Protein AF-A0A966Q7T6-F1 (afdb_monomer)

Radius of gyration: 20.46 Å; Cα contacts (8 Å, |Δi|>4): 646; chains: 1; bounding box: 49×31×76 Å

Mean predicted aligned error: 10.38 Å

Foldseek 3Di:
DDKDDDWDFDDDPWTETEFADDPPVPDDDDPDAIEAEAQDDEDETLEEYHQHDEQGGGEYEYQADEYYYNYEDEFQHYPHAAYEYEYEACVSHHDAAEHQEYHFELRGEYEYEPVLPAGHHAREHNEEYEAYNNGEYEYYNYHQDFDKHWRHQYQAYDDDGNYYYYDNYPPQKDWDWDADRPRRIIIIGIGGNDDDDPPPPDDDDDDPDDCCVVDPD

Solvent-accessible surface area (backbone atoms only — not comparable to full-atom values): 11048 Å² total; per-residue (Å²): 111,51,71,49,74,40,74,48,73,48,87,63,99,48,30,30,40,29,30,10,48,81,60,57,92,89,51,84,74,69,93,62,62,14,35,37,39,34,71,57,57,75,46,76,34,59,17,36,35,32,25,11,28,60,71,30,23,5,32,36,39,43,34,22,25,37,40,38,28,52,23,39,38,32,29,8,70,26,83,36,77,61,8,38,42,36,39,44,9,38,85,58,47,36,75,46,38,39,24,38,21,37,36,32,25,46,29,8,31,43,32,47,32,20,78,62,30,92,41,57,74,32,42,37,21,69,41,41,34,38,31,31,76,56,7,32,38,38,36,34,37,39,45,94,61,69,47,78,45,57,51,29,44,27,47,25,45,42,76,52,67,65,39,77,47,80,42,63,66,54,92,61,47,46,74,49,80,47,75,40,60,87,53,13,28,35,30,40,38,31,44,72,64,76,72,84,81,84,79,82,77,81,74,100,67,76,92,82,84,63,65,74,78,75,57,73,129

Nearest PDB structures (foldseek):
  2wmf-assembly1_A  TM=4.310E-01  e=5.739E+00  Streptococcus pneumoniae TIGR4

pLDDT: mean 78.36, std 18.53, range [32.94, 98.06]

Secondary structure (DSSP, 8-state):
-EEES-EEEE-SSS-EEEES----TTS---SSPEEEEE-SS-EEESS-EEESBTTB-EEEEE-SEEEEEEEEEEE--SSSS-EEEEEE-GGG-EEEEEEEEEEE-TTEEEEEE-TT-S----EEEEEEEEE-TT-EEEEES--S--EEEEEEEES-EE---SEEEE-S--TTEEEEEEEETTTTEEEEEEEE--------SS--------GGGTS--

Sequence (217 aa):
MRANGILTVSNGANVCVAVGGPGVAGTQVSPYPSYYSHEDGDFSTTGDMLIGTGVLSGQAFFNQGNLSVGGCLRVGVQTAGVSEFKINGAGSGVSSLGANQLEVGSRGKVTFDFLSGAAILPISVANQVTLSSGSTLSITNLPPQPGTYTLIDGGSLSGTFTTTSISGLPVHMTAEIQYDTANGDVNLVIGDSITEFDNNQGNGDGFWSTQSNWYPF

Structure (mmCIF, N/CA/C/O backbone):
data_AF-A0A966Q7T6-F1
#
_entry.id   AF-A0A966Q7T6-F1
#
loop_
_atom_site.group_PDB
_atom_site.id
_atom_site.type_symbol
_atom_site.label_atom_id
_atom_site.label_alt_id
_atom_site.label_comp_id
_atom_site.label_asym_id
_atom_site.label_entity_id
_atom_site.label_seq_id
_atom_site.pdbx_PDB_ins_code
_atom_site.Cartn_x
_atom_site.Cartn_y
_atom_site.Cartn_z
_atom_site.occupancy
_atom_site.B_iso_or_equiv
_atom_site.auth_seq_id
_atom_site.auth_comp_id
_atom_site.auth_asym_id
_atom_site.auth_atom_id
_atom_site.pdbx_PDB_model_num
ATOM 1 N N . MET A 1 1 ? 5.569 -11.143 16.200 1.00 57.88 1 MET A N 1
ATOM 2 C CA . MET A 1 1 ? 4.933 -9.807 16.288 1.00 57.88 1 MET A CA 1
ATOM 3 C C . MET A 1 1 ? 5.632 -8.969 17.351 1.00 57.88 1 MET A C 1
ATOM 5 O O . MET A 1 1 ? 5.831 -9.462 18.458 1.00 57.88 1 MET A O 1
ATOM 9 N N . ARG A 1 2 ? 6.032 -7.734 17.026 1.00 57.34 2 ARG A N 1
ATOM 10 C CA . ARG A 1 2 ? 6.543 -6.748 17.998 1.00 57.34 2 ARG A CA 1
ATOM 11 C C . ARG A 1 2 ? 5.725 -5.466 17.867 1.00 57.34 2 ARG A C 1
ATOM 13 O O . ARG A 1 2 ? 5.492 -5.012 16.751 1.00 57.34 2 ARG A O 1
ATOM 20 N N . ALA A 1 3 ? 5.306 -4.889 18.986 1.00 53.91 3 ALA A N 1
ATOM 21 C CA . ALA A 1 3 ? 4.619 -3.604 19.014 1.00 53.91 3 ALA A CA 1
ATOM 22 C C . ALA A 1 3 ? 5.185 -2.741 20.145 1.00 53.91 3 ALA A C 1
ATOM 24 O O . ALA A 1 3 ? 5.478 -3.253 21.227 1.00 53.91 3 ALA A O 1
ATOM 25 N N . ASN A 1 4 ? 5.327 -1.440 19.900 1.00 43.47 4 ASN A N 1
ATOM 26 C CA . ASN A 1 4 ? 5.528 -0.441 20.948 1.00 43.47 4 ASN A CA 1
ATOM 27 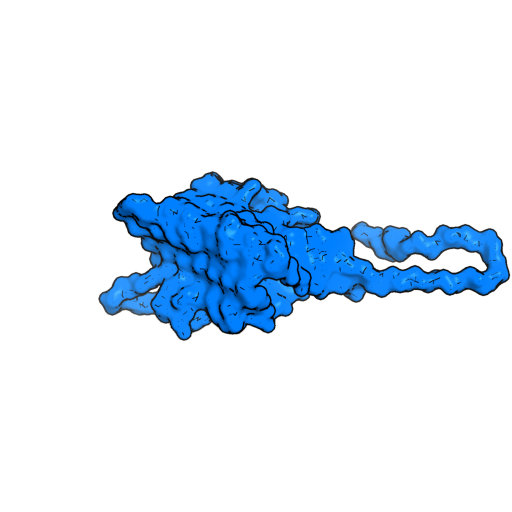C C . ASN A 1 4 ? 4.433 0.611 20.804 1.00 43.47 4 ASN A C 1
ATOM 29 O O . ASN A 1 4 ? 4.186 1.110 19.704 1.00 43.47 4 ASN A O 1
ATOM 33 N N . GLY A 1 5 ? 3.775 0.934 21.910 1.00 52.25 5 GLY A N 1
ATOM 34 C CA . GLY A 1 5 ? 2.556 1.733 21.910 1.00 52.25 5 GLY A CA 1
ATOM 35 C C . GLY A 1 5 ? 1.299 0.867 21.881 1.00 52.25 5 GLY A C 1
ATOM 36 O O . GLY A 1 5 ? 1.291 -0.267 22.358 1.00 52.25 5 GLY A O 1
ATOM 37 N N . ILE A 1 6 ? 0.207 1.437 21.382 1.00 52.94 6 ILE A N 1
ATOM 38 C CA . ILE A 1 6 ? -1.127 0.856 21.540 1.00 52.94 6 ILE A CA 1
ATOM 39 C C . ILE A 1 6 ? -1.479 0.046 20.298 1.00 52.94 6 ILE A C 1
ATOM 41 O O . ILE A 1 6 ? -1.755 0.605 19.236 1.00 52.94 6 ILE A O 1
ATOM 45 N N . LEU A 1 7 ? -1.463 -1.276 20.467 1.00 60.44 7 LEU A N 1
ATOM 46 C CA . LEU A 1 7 ? -2.130 -2.230 19.593 1.00 60.44 7 LEU A CA 1
ATOM 47 C C . LEU A 1 7 ? -3.453 -2.603 20.260 1.00 60.44 7 LEU A C 1
ATOM 49 O O . LEU A 1 7 ? -3.470 -3.356 21.234 1.00 60.44 7 LEU A O 1
ATOM 53 N N . THR A 1 8 ? -4.557 -2.063 19.753 1.00 59.94 8 THR A N 1
ATOM 54 C CA . THR A 1 8 ? -5.886 -2.429 20.253 1.00 59.94 8 THR A CA 1
ATOM 55 C C . THR A 1 8 ? -6.476 -3.491 19.345 1.00 59.94 8 THR A C 1
ATOM 57 O O . THR A 1 8 ? -6.651 -3.2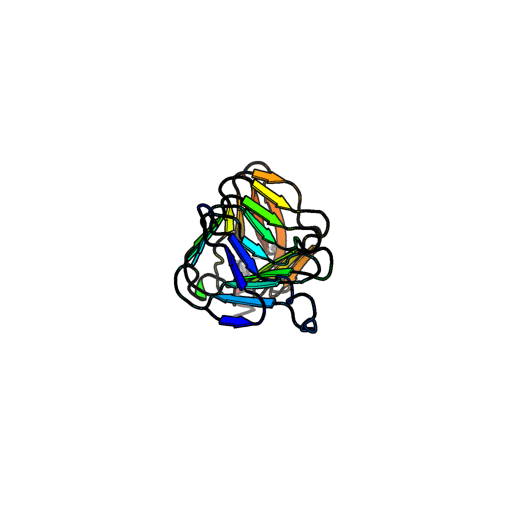50 18.152 1.00 59.94 8 THR A O 1
ATOM 60 N N . VAL A 1 9 ? -6.811 -4.642 19.925 1.00 66.31 9 VAL A N 1
ATOM 61 C CA . VAL A 1 9 ? -7.591 -5.698 19.274 1.00 66.31 9 VAL A CA 1
ATOM 62 C C . VAL A 1 9 ? -8.949 -5.740 19.961 1.00 66.31 9 VAL A C 1
ATOM 64 O O . VAL A 1 9 ? -9.046 -6.127 21.126 1.00 66.31 9 VAL A O 1
ATOM 67 N N . SER A 1 10 ? -10.004 -5.303 19.276 1.00 64.31 10 SER A N 1
ATOM 68 C CA . SER A 1 10 ? -11.364 -5.425 19.806 1.00 64.31 10 SER A CA 1
ATOM 69 C C . SER A 1 10 ? -11.913 -6.804 19.453 1.00 64.31 10 SER A C 1
ATOM 71 O O . SER A 1 10 ? -12.086 -7.107 18.274 1.00 64.31 10 SER A O 1
ATOM 73 N N . ASN A 1 11 ? -12.183 -7.642 20.453 1.00 47.44 11 ASN A N 1
ATOM 74 C CA . ASN A 1 11 ? -12.720 -8.983 20.226 1.00 47.44 11 ASN A CA 1
ATOM 75 C C . ASN A 1 11 ? -14.261 -8.942 20.187 1.00 47.44 11 ASN A C 1
ATOM 77 O O . ASN A 1 11 ? -14.893 -8.461 21.128 1.00 47.44 11 ASN A O 1
ATOM 81 N N . GLY A 1 12 ? -14.857 -9.417 19.091 1.00 54.59 12 GLY A N 1
ATOM 82 C CA . GLY A 1 12 ? -16.297 -9.405 18.795 1.00 54.59 12 GLY A CA 1
ATOM 83 C C . GLY A 1 12 ? -16.574 -10.089 17.448 1.00 54.59 12 GLY A C 1
ATOM 84 O O . GLY A 1 12 ? -15.670 -10.699 16.887 1.00 54.59 12 GLY A O 1
ATOM 85 N N . ALA A 1 13 ? -17.789 -9.981 16.890 1.00 51.84 13 ALA A N 1
ATOM 86 C CA . ALA A 1 13 ? -18.089 -10.544 15.558 1.00 51.84 13 ALA A CA 1
ATOM 87 C C . ALA A 1 13 ? -17.170 -9.979 14.446 1.00 51.84 13 ALA A C 1
ATOM 89 O O . ALA A 1 13 ? -16.887 -10.669 13.471 1.00 51.84 13 ALA A O 1
ATOM 90 N N . ASN A 1 14 ? -16.641 -8.765 14.652 1.00 59.56 14 ASN A N 1
ATOM 91 C CA . ASN A 1 14 ? -15.647 -8.111 13.806 1.00 59.56 14 ASN A CA 1
ATOM 92 C C . ASN A 1 14 ? -14.398 -7.798 14.642 1.00 59.56 14 ASN A C 1
ATOM 94 O O . ASN A 1 14 ? -14.434 -6.926 15.514 1.00 59.56 14 ASN A O 1
ATOM 98 N N . VAL A 1 15 ? -13.302 -8.511 14.392 1.00 62.50 15 VAL A N 1
ATOM 99 C CA . VAL A 1 15 ? -11.993 -8.218 14.976 1.00 62.50 15 VAL A CA 1
ATOM 100 C C . VAL A 1 15 ? -11.413 -7.033 14.220 1.00 62.50 15 VAL A C 1
ATOM 102 O O . VAL A 1 15 ? -11.024 -7.185 13.065 1.00 62.50 15 VAL A O 1
ATOM 105 N N . CYS A 1 16 ? -11.371 -5.868 14.863 1.00 75.56 16 CYS A N 1
ATOM 106 C CA . CYS A 1 16 ? -10.718 -4.675 14.334 1.00 75.56 16 CYS A CA 1
ATOM 107 C C . CYS A 1 16 ? -9.376 -4.466 15.033 1.00 75.56 16 CYS A C 1
ATOM 109 O O . CYS A 1 16 ? -9.256 -4.680 16.246 1.00 75.56 16 CYS A O 1
ATOM 111 N N . VAL A 1 17 ? -8.381 -4.019 14.271 1.00 76.88 17 VAL A N 1
ATOM 112 C CA . VAL A 1 17 ? -7.036 -3.756 14.786 1.00 76.88 17 VAL A CA 1
ATOM 113 C C . VAL A 1 17 ? -6.664 -2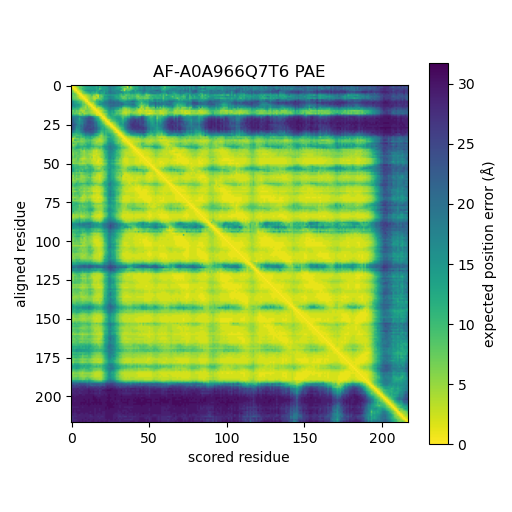.309 14.533 1.00 76.88 17 VAL A C 1
ATOM 115 O O . VAL A 1 17 ? -6.705 -1.847 13.401 1.00 76.88 17 VAL A O 1
ATOM 118 N N . ALA A 1 18 ? -6.285 -1.593 15.588 1.00 77.12 18 ALA A N 1
ATOM 119 C CA . ALA A 1 18 ? -5.776 -0.231 15.484 1.00 77.12 18 ALA A CA 1
ATOM 120 C C . ALA A 1 18 ? -4.298 -0.189 15.881 1.00 77.12 18 ALA A C 1
ATOM 122 O O . ALA A 1 18 ? -3.939 -0.558 17.003 1.00 77.12 18 ALA A O 1
ATOM 123 N N . VAL A 1 19 ? -3.459 0.270 14.954 1.00 74.81 19 VAL A N 1
ATOM 124 C CA . VAL A 1 19 ? -2.048 0.599 15.166 1.00 74.81 19 VAL A CA 1
ATOM 125 C C . VAL A 1 19 ? -1.961 2.108 15.325 1.00 74.81 19 VAL A C 1
ATOM 127 O O . VAL A 1 19 ? -2.122 2.854 14.364 1.00 74.81 19 VAL A O 1
ATOM 130 N N . GLY A 1 20 ? -1.736 2.563 16.552 1.00 62.75 20 GLY A N 1
ATOM 131 C CA . GLY A 1 20 ? -2.028 3.942 16.935 1.00 62.75 20 GLY A CA 1
ATOM 132 C C . GLY A 1 20 ? -3.402 3.987 17.588 1.00 62.75 20 GLY A C 1
ATOM 133 O O . GLY A 1 20 ? -4.415 3.634 16.991 1.00 62.75 20 GLY A O 1
ATOM 134 N N . GLY A 1 21 ? -3.432 4.379 18.853 1.00 51.19 21 GLY A N 1
ATOM 135 C CA . GLY A 1 21 ? -4.611 4.310 19.708 1.00 51.19 21 GLY A CA 1
ATOM 136 C C . GLY A 1 21 ? -4.439 5.225 20.912 1.00 51.19 21 GLY A C 1
ATOM 137 O O . GLY A 1 21 ? -3.311 5.634 21.186 1.00 51.19 21 GLY A O 1
ATOM 138 N N . PRO A 1 22 ? -5.528 5.580 21.615 1.00 43.00 22 PRO A N 1
ATOM 139 C CA . PRO A 1 22 ? -5.520 6.622 22.629 1.00 43.00 22 PRO A CA 1
ATOM 140 C C . PRO A 1 22 ? -4.567 6.233 23.751 1.00 43.00 22 PRO A C 1
ATOM 142 O O . PRO A 1 22 ? -4.844 5.287 24.490 1.00 43.00 22 PRO A O 1
ATOM 145 N N . GLY A 1 23 ? -3.470 6.984 23.907 1.00 39.81 23 GLY A N 1
ATOM 146 C CA . GLY A 1 23 ? -2.801 7.057 25.203 1.00 39.81 23 GLY A CA 1
ATOM 147 C C . GLY A 1 23 ? -3.898 7.182 26.252 1.00 39.81 23 GLY A C 1
ATOM 148 O O . GLY A 1 23 ? -4.806 8.000 26.080 1.00 39.81 23 GLY A O 1
ATOM 149 N N . VAL A 1 24 ? -3.903 6.286 27.239 1.00 37.44 24 VAL A N 1
ATOM 150 C CA . VAL A 1 24 ? -4.902 6.291 28.313 1.00 37.44 24 VAL A CA 1
ATOM 151 C C . VAL A 1 24 ? -5.071 7.740 28.768 1.00 37.44 24 VAL A C 1
ATOM 153 O O . VAL A 1 24 ? -4.071 8.424 28.982 1.00 37.44 24 VAL A O 1
ATOM 156 N N . ALA A 1 25 ? -6.304 8.253 28.828 1.00 32.94 25 ALA A N 1
ATOM 157 C CA . ALA A 1 25 ? -6.530 9.649 29.190 1.00 32.94 25 ALA A CA 1
ATOM 158 C C . ALA A 1 25 ? -5.774 9.967 30.495 1.00 32.94 25 ALA A C 1
ATOM 160 O O . ALA A 1 25 ? -6.067 9.384 31.537 1.00 32.94 25 ALA A O 1
ATOM 161 N N . GLY A 1 26 ? -4.762 10.838 30.417 1.00 35.78 26 GLY A N 1
ATOM 162 C CA . GLY A 1 26 ? -3.909 11.203 31.552 1.00 35.78 26 GLY A CA 1
ATOM 163 C C . GLY A 1 26 ? -2.488 10.623 31.569 1.00 35.78 26 GLY A C 1
ATOM 164 O O . GLY A 1 26 ? -1.719 11.020 32.441 1.00 35.78 26 GLY A O 1
ATOM 165 N N . THR A 1 27 ? -2.082 9.760 30.630 1.00 41.84 27 THR A N 1
ATOM 166 C CA . THR A 1 27 ? -0.667 9.378 30.468 1.00 41.84 27 THR A CA 1
ATOM 167 C C . THR A 1 27 ? 0.013 10.160 29.351 1.00 41.84 27 THR A C 1
ATOM 169 O O . THR A 1 27 ? -0.551 10.421 28.290 1.00 41.84 27 THR A O 1
ATOM 172 N N . GLN A 1 28 ? 1.248 10.573 29.634 1.00 39.00 28 GLN A N 1
ATOM 173 C CA . GLN A 1 28 ? 2.104 11.346 28.747 1.00 39.00 28 GLN A CA 1
ATOM 174 C C . GLN A 1 28 ? 2.193 10.658 27.376 1.00 39.00 28 GLN A C 1
ATOM 176 O O . GLN A 1 28 ? 2.606 9.503 27.273 1.00 39.00 28 GLN A O 1
ATOM 181 N N . VAL A 1 29 ? 1.759 11.371 26.334 1.00 48.75 29 VAL A N 1
ATOM 182 C CA . VAL A 1 29 ? 1.815 10.924 24.940 1.00 48.75 29 VAL A CA 1
ATOM 183 C C . VAL A 1 29 ? 3.272 10.599 24.616 1.00 48.75 29 VAL A C 1
ATOM 185 O O . VAL A 1 29 ? 4.127 11.483 24.679 1.00 48.75 29 VAL A O 1
ATOM 188 N N . SER A 1 30 ? 3.571 9.333 24.318 1.00 48.81 30 SER A N 1
ATOM 189 C CA . SER A 1 30 ? 4.900 8.960 23.832 1.00 48.81 30 SER A CA 1
ATOM 190 C C . SER A 1 30 ? 5.172 9.750 22.543 1.00 48.81 30 SER A C 1
ATOM 192 O O . SER A 1 30 ? 4.322 9.735 21.653 1.00 48.81 30 SER A O 1
ATOM 194 N N . PRO A 1 31 ? 6.312 10.454 22.414 1.00 50.34 31 PRO A N 1
ATOM 195 C CA . PRO A 1 31 ? 6.616 11.275 21.237 1.00 50.34 31 PRO A CA 1
ATOM 196 C C . PRO A 1 31 ? 6.880 10.442 19.973 1.00 50.34 31 PRO A C 1
ATOM 198 O O . PRO A 1 31 ? 7.035 11.000 18.889 1.00 50.34 31 PRO A O 1
ATOM 201 N N . TYR A 1 32 ? 6.948 9.117 20.104 1.00 53.03 32 TYR A N 1
ATOM 202 C CA . TYR A 1 32 ? 7.191 8.189 19.009 1.00 53.03 32 TYR A CA 1
ATOM 203 C C . TYR A 1 32 ? 5.866 7.630 18.472 1.00 53.03 32 TYR A C 1
ATOM 205 O O . TYR A 1 32 ? 4.983 7.304 19.274 1.00 53.03 32 TYR A O 1
ATOM 213 N N . PRO A 1 33 ? 5.708 7.490 17.141 1.00 59.91 33 PRO A N 1
ATOM 214 C CA . PRO A 1 33 ? 4.533 6.842 16.568 1.00 59.91 33 PRO A CA 1
ATOM 215 C C . PRO A 1 33 ? 4.376 5.430 17.145 1.00 59.91 33 PRO A C 1
ATOM 217 O O . PRO A 1 33 ? 5.365 4.736 17.393 1.00 59.91 33 PRO A O 1
ATOM 220 N N . SER A 1 34 ? 3.131 5.000 17.370 1.00 71.19 34 SER A N 1
ATOM 221 C CA . SER A 1 34 ? 2.884 3.602 17.745 1.00 71.19 34 SER A CA 1
ATOM 222 C C . SER A 1 34 ? 3.268 2.723 16.566 1.00 71.19 34 SER A C 1
ATOM 224 O O . SER A 1 34 ? 2.834 3.012 15.452 1.00 71.19 34 SER A O 1
ATOM 226 N N . TYR A 1 35 ? 4.055 1.672 16.790 1.00 74.44 35 TYR A N 1
ATOM 227 C CA . TYR A 1 35 ? 4.463 0.785 15.708 1.00 74.44 35 TYR A CA 1
ATOM 228 C C . TYR A 1 35 ? 3.940 -0.638 15.880 1.00 74.44 35 TYR A C 1
ATOM 230 O O . TYR A 1 35 ? 3.832 -1.158 16.993 1.00 74.44 35 TYR A O 1
ATOM 238 N N . TYR A 1 36 ? 3.687 -1.275 14.746 1.00 80.25 36 TYR A N 1
ATOM 239 C CA . TYR A 1 36 ? 3.431 -2.694 14.575 1.00 80.25 36 TYR A CA 1
ATOM 240 C C . TYR A 1 36 ? 4.462 -3.237 13.584 1.00 80.25 36 TYR A C 1
ATOM 242 O O . TYR A 1 36 ? 4.545 -2.750 12.462 1.00 80.25 36 TYR A O 1
ATOM 250 N N . SER A 1 37 ? 5.272 -4.211 14.001 1.00 81.12 37 SER A N 1
ATOM 251 C CA . SER A 1 37 ? 6.183 -4.932 13.107 1.00 81.12 37 SER A CA 1
ATOM 252 C C . SER A 1 37 ? 5.787 -6.398 13.041 1.00 81.12 37 SER A C 1
ATOM 254 O O . SER A 1 37 ? 5.746 -7.109 14.063 1.00 81.12 37 SER A O 1
ATOM 256 N N . HIS A 1 38 ? 5.488 -6.842 11.827 1.00 79.75 38 HIS A N 1
ATOM 257 C CA . HIS A 1 38 ? 5.110 -8.206 11.523 1.00 79.75 38 HIS A CA 1
ATOM 258 C C . HIS A 1 38 ? 6.276 -8.929 10.859 1.00 79.75 38 HIS A C 1
ATOM 260 O O . HIS A 1 38 ? 6.571 -8.732 9.684 1.00 79.75 38 HIS A O 1
ATOM 266 N N . GLU A 1 39 ? 6.969 -9.722 11.670 1.00 76.56 39 GLU A N 1
ATOM 267 C CA . GLU A 1 39 ? 8.237 -10.365 11.312 1.00 76.56 39 GLU A CA 1
ATOM 268 C C 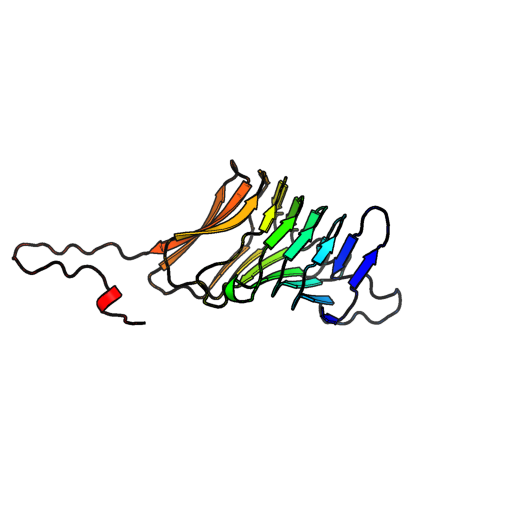. GLU A 1 39 ? 8.079 -11.816 10.847 1.00 76.56 39 GLU A C 1
ATOM 270 O O . GLU A 1 39 ? 9.032 -12.348 10.299 1.00 76.56 39 GLU A O 1
ATOM 275 N N . ASP A 1 40 ? 6.946 -12.471 11.133 1.00 70.19 40 ASP A N 1
ATOM 276 C CA . ASP A 1 40 ? 6.695 -13.880 10.792 1.00 70.19 40 ASP A CA 1
ATOM 277 C C . ASP A 1 40 ? 5.224 -14.267 11.049 1.00 70.19 40 ASP A C 1
ATOM 279 O O . ASP A 1 40 ? 4.545 -13.639 11.875 1.00 70.19 40 ASP A O 1
ATOM 283 N N . GLY A 1 41 ? 4.775 -15.348 10.406 1.00 74.62 41 GLY A N 1
ATOM 284 C CA . GLY A 1 41 ? 3.448 -15.951 10.533 1.00 74.62 41 GLY A CA 1
ATOM 285 C C . GLY A 1 41 ? 2.347 -15.222 9.762 1.00 74.62 41 GLY A C 1
ATOM 286 O O . GLY A 1 41 ? 2.576 -14.197 9.129 1.00 74.62 41 GLY A O 1
ATOM 287 N N . ASP A 1 42 ? 1.124 -15.739 9.846 1.00 82.62 42 ASP A N 1
ATOM 288 C CA . ASP A 1 42 ? -0.040 -15.131 9.199 1.00 82.62 42 ASP A CA 1
ATOM 289 C C . ASP A 1 42 ? -0.801 -14.224 10.169 1.00 82.62 42 ASP A C 1
ATOM 291 O O . ASP A 1 42 ? -0.960 -14.533 11.354 1.00 82.62 42 ASP A O 1
ATOM 295 N N . PHE A 1 43 ? -1.301 -13.102 9.660 1.00 83.44 43 PHE A N 1
ATOM 296 C CA . PHE A 1 43 ? -2.128 -12.160 10.396 1.00 83.44 43 PHE A CA 1
ATOM 297 C C . PHE A 1 43 ? -3.441 -11.920 9.654 1.00 83.44 43 PHE A C 1
ATOM 299 O O . PHE A 1 43 ? -3.463 -11.546 8.482 1.00 83.44 43 PHE A O 1
ATOM 306 N N . SER A 1 44 ? -4.558 -12.117 10.353 1.00 86.19 44 SER A N 1
ATOM 307 C CA . SER A 1 44 ? -5.884 -11.883 9.792 1.00 86.19 44 SER A CA 1
ATOM 308 C C . SER A 1 44 ? -6.797 -11.139 10.756 1.00 86.19 44 SER A C 1
ATOM 310 O O . SER A 1 44 ? -6.737 -11.321 11.974 1.00 86.19 44 SER A O 1
ATOM 312 N N . THR A 1 45 ? -7.656 -10.295 10.193 1.00 87.31 45 THR A N 1
ATOM 313 C CA . THR A 1 45 ? -8.741 -9.603 10.892 1.00 87.31 45 THR A CA 1
ATOM 314 C C . THR A 1 45 ? -10.059 -9.940 10.203 1.00 87.31 45 THR A C 1
ATOM 316 O O . THR A 1 45 ? -10.095 -10.134 8.990 1.00 87.31 45 THR A O 1
ATOM 319 N N . THR A 1 46 ? -11.165 -10.003 10.949 1.00 85.75 46 THR A N 1
ATOM 320 C CA . THR A 1 46 ? -12.503 -10.099 10.330 1.00 85.75 46 THR A CA 1
ATOM 321 C C . THR A 1 46 ? -13.118 -8.723 10.068 1.00 85.75 46 THR A C 1
ATOM 323 O O . THR A 1 46 ? -13.989 -8.602 9.216 1.00 85.75 46 THR A O 1
ATOM 326 N N . GLY A 1 47 ? -12.651 -7.683 10.768 1.00 87.50 47 GLY A N 1
ATOM 327 C CA . GLY A 1 47 ? -13.031 -6.284 10.573 1.00 87.50 47 GLY A CA 1
ATOM 328 C C . GLY A 1 47 ? -11.894 -5.427 10.010 1.00 87.50 47 GLY A C 1
ATOM 329 O O . GLY A 1 47 ? -10.974 -5.929 9.360 1.00 87.50 47 GLY A O 1
ATOM 330 N N . ASP A 1 48 ? -11.968 -4.123 10.268 1.00 89.81 48 ASP A N 1
ATOM 331 C CA . ASP A 1 48 ? -11.035 -3.120 9.747 1.00 89.81 48 ASP A CA 1
ATOM 332 C C . ASP A 1 48 ? -9.656 -3.186 10.424 1.00 89.81 48 ASP A C 1
ATOM 334 O O . ASP A 1 48 ? -9.527 -3.494 11.613 1.00 89.81 48 ASP A O 1
ATOM 338 N N . MET A 1 49 ? -8.622 -2.800 9.678 1.00 90.50 49 MET A N 1
ATOM 339 C CA . MET A 1 49 ? -7.295 -2.502 10.210 1.00 90.50 49 MET A CA 1
ATOM 340 C C . MET A 1 49 ? -7.002 -1.013 10.012 1.00 90.50 49 MET A C 1
ATOM 342 O O . MET A 1 49 ? -7.020 -0.518 8.892 1.00 90.50 49 MET A O 1
ATOM 346 N N . LEU A 1 50 ? -6.742 -0.290 11.098 1.00 90.00 50 LEU A N 1
ATOM 3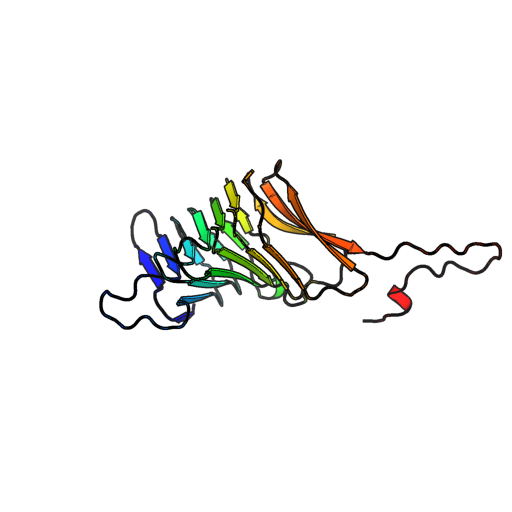47 C CA . LEU A 1 50 ? -6.548 1.160 11.123 1.00 90.00 50 LEU A CA 1
ATOM 348 C C . LEU A 1 50 ? -5.093 1.481 11.474 1.00 90.00 50 LEU A C 1
ATOM 350 O O . LEU A 1 50 ? -4.607 1.054 12.522 1.00 90.00 50 LEU A O 1
ATOM 354 N N . ILE A 1 51 ? -4.409 2.260 10.639 1.00 89.94 51 ILE A N 1
ATOM 355 C CA . ILE A 1 51 ? -3.053 2.758 10.888 1.00 89.94 51 ILE A CA 1
ATOM 356 C C . ILE A 1 51 ? -3.114 4.270 11.136 1.00 89.94 51 ILE A C 1
ATOM 358 O O . ILE A 1 51 ? -3.338 5.073 10.224 1.00 89.94 51 ILE A O 1
ATOM 362 N N . GLY A 1 52 ? -2.903 4.637 12.398 1.00 82.81 52 GLY A N 1
ATOM 363 C CA . GLY A 1 52 ? -3.226 5.931 12.992 1.00 82.81 52 GLY A CA 1
ATOM 364 C C . GLY A 1 52 ? -4.673 5.988 13.469 1.00 82.81 52 GLY A C 1
ATOM 365 O O . GLY A 1 52 ? -5.545 5.385 12.862 1.00 82.81 52 GLY A O 1
ATOM 366 N N . THR A 1 53 ? -4.944 6.706 14.560 1.00 76.75 53 THR A N 1
ATOM 367 C CA . THR A 1 53 ? -6.309 7.000 15.035 1.00 76.75 53 THR A CA 1
ATOM 368 C C . THR A 1 53 ? -6.326 8.294 15.851 1.00 76.75 53 THR A C 1
ATOM 370 O O . THR A 1 53 ? -5.356 8.629 16.536 1.00 76.75 53 THR A O 1
ATOM 373 N N . GLY A 1 54 ? -7.431 9.047 15.811 1.00 73.12 54 GLY A N 1
ATOM 374 C CA . GLY A 1 54 ? -7.570 10.269 16.611 1.00 73.12 54 GLY A CA 1
ATOM 375 C C . GLY A 1 54 ? -6.469 11.282 16.292 1.00 73.12 54 GLY A C 1
ATOM 376 O O . GLY A 1 54 ? -6.334 11.673 15.146 1.00 73.12 54 GLY A O 1
ATOM 377 N N . VAL A 1 55 ? -5.667 11.699 17.274 1.00 70.50 55 VAL A N 1
ATOM 378 C CA . VAL A 1 55 ? -4.524 12.621 17.075 1.00 70.50 55 VAL A CA 1
ATOM 379 C C . VAL A 1 55 ? -3.178 11.902 16.897 1.00 70.50 55 VAL A C 1
ATOM 381 O O . VAL A 1 55 ? -2.135 12.552 16.874 1.00 70.50 55 VAL A O 1
ATOM 384 N N . LEU A 1 56 ? -3.175 10.568 16.824 1.00 73.88 56 LEU A N 1
ATOM 385 C CA . LEU A 1 56 ? -1.970 9.752 16.949 1.00 73.88 56 LEU A CA 1
ATOM 386 C C . LEU A 1 56 ? -1.619 9.047 15.643 1.00 73.88 56 LEU A C 1
ATOM 388 O O . LEU A 1 56 ? -2.464 8.447 14.980 1.00 73.88 56 LEU A O 1
ATOM 392 N N . SER A 1 57 ? -0.334 9.105 15.309 1.00 81.94 57 SER A N 1
ATOM 393 C CA . SER A 1 57 ? 0.247 8.416 14.160 1.00 81.94 57 SER A CA 1
ATOM 394 C C . SER A 1 57 ? 0.542 6.949 14.477 1.00 81.94 57 SER A C 1
ATOM 396 O O . SER A 1 57 ? 0.935 6.610 15.599 1.00 81.94 57 SER A O 1
ATOM 398 N N . GLY A 1 58 ? 0.373 6.096 13.471 1.00 83.12 58 GLY A N 1
ATOM 399 C CA . GLY A 1 58 ? 0.716 4.680 13.508 1.00 83.12 58 GLY A CA 1
ATOM 400 C C . GLY A 1 58 ? 1.720 4.325 12.417 1.00 83.12 58 GLY A C 1
ATOM 401 O O . GLY A 1 58 ? 1.711 4.916 11.340 1.00 83.12 58 GLY A O 1
ATOM 402 N N . GLN A 1 59 ? 2.581 3.354 12.684 1.00 86.81 59 GLN A N 1
ATOM 403 C CA . GLN A 1 59 ? 3.470 2.763 11.693 1.00 86.81 59 GLN A CA 1
ATOM 404 C C . GLN A 1 59 ? 3.283 1.254 11.692 1.00 86.81 59 GLN A C 1
ATOM 406 O O . GLN A 1 59 ? 3.381 0.616 12.734 1.00 86.81 59 GLN A O 1
ATOM 411 N N . ALA A 1 60 ? 3.012 0.670 10.539 1.00 88.00 60 ALA A N 1
ATOM 412 C CA . ALA A 1 60 ? 2.919 -0.769 10.383 1.00 88.00 60 ALA A CA 1
ATOM 413 C C . ALA A 1 60 ? 3.931 -1.226 9.336 1.00 88.00 60 ALA A C 1
ATOM 415 O O . ALA A 1 60 ? 3.918 -0.741 8.209 1.00 88.00 60 ALA A O 1
ATOM 416 N N . PHE A 1 61 ? 4.810 -2.141 9.732 1.00 87.81 61 PHE A N 1
ATOM 417 C CA . PHE A 1 61 ? 5.859 -2.723 8.907 1.00 87.81 61 PHE A CA 1
ATOM 418 C C . PHE A 1 61 ? 5.537 -4.198 8.701 1.00 87.81 61 PHE A C 1
ATOM 420 O O . PHE A 1 61 ? 5.517 -4.973 9.661 1.00 87.81 61 PHE A O 1
ATOM 427 N N . PHE A 1 62 ? 5.241 -4.572 7.463 1.00 86.25 62 PHE A N 1
ATOM 428 C CA . PHE A 1 62 ? 4.928 -5.941 7.098 1.00 86.25 62 PHE A CA 1
ATOM 429 C C . PHE A 1 62 ? 6.120 -6.564 6.377 1.00 86.25 62 PHE A C 1
ATOM 431 O O . PHE A 1 62 ? 6.442 -6.185 5.248 1.00 86.25 62 PHE A O 1
ATOM 438 N N . ASN A 1 63 ? 6.794 -7.490 7.061 1.00 82.19 63 ASN A N 1
ATOM 439 C CA . ASN A 1 63 ? 8.049 -8.058 6.590 1.00 82.19 63 ASN A CA 1
ATOM 440 C C . ASN A 1 63 ? 7.874 -9.485 6.051 1.00 82.19 63 ASN A C 1
ATOM 442 O O . ASN A 1 63 ? 8.574 -9.815 5.102 1.00 82.19 63 ASN A O 1
ATOM 446 N N . GLN A 1 64 ? 6.979 -10.323 6.601 1.00 80.75 64 GLN A N 1
ATOM 447 C CA . GLN A 1 64 ? 6.807 -11.731 6.176 1.00 80.75 64 GLN A CA 1
ATOM 448 C C . GLN A 1 64 ? 5.366 -12.251 6.333 1.00 80.75 64 GLN A C 1
ATOM 450 O O . GLN A 1 64 ? 4.599 -11.690 7.105 1.00 80.75 64 GLN A O 1
ATOM 455 N N . GLY A 1 65 ? 5.019 -13.356 5.666 1.00 81.75 65 GLY A N 1
ATOM 456 C CA . GLY A 1 65 ? 3.756 -14.089 5.842 1.00 81.75 65 GLY A CA 1
ATOM 457 C C . GLY A 1 65 ? 2.555 -13.515 5.083 1.00 81.75 65 GLY A C 1
ATOM 458 O O . GLY A 1 65 ? 2.715 -12.741 4.133 1.00 81.75 65 GLY A O 1
ATOM 459 N N . ASN A 1 66 ? 1.344 -13.922 5.482 1.00 85.44 66 ASN A N 1
ATOM 460 C CA . ASN A 1 66 ? 0.085 -13.448 4.899 1.00 85.44 66 ASN A CA 1
ATOM 461 C C . ASN A 1 66 ? -0.582 -12.370 5.765 1.00 85.44 66 ASN A C 1
ATOM 463 O O . ASN A 1 66 ? -0.718 -12.538 6.976 1.00 85.44 66 ASN A O 1
ATOM 467 N N . LEU A 1 67 ? -1.070 -11.298 5.140 1.00 88.81 67 LEU A N 1
ATOM 468 C CA . LEU A 1 67 ? -1.984 -10.325 5.744 1.00 88.81 67 LEU A CA 1
ATOM 469 C C . LEU A 1 67 ? -3.357 -10.456 5.089 1.00 88.81 67 LEU A C 1
ATOM 471 O O . LEU A 1 67 ? -3.471 -10.294 3.879 1.00 88.81 67 LEU A O 1
ATOM 475 N N . SER A 1 68 ? -4.404 -10.678 5.881 1.00 91.38 68 SER A N 1
ATOM 476 C CA . SER A 1 68 ? -5.790 -10.699 5.401 1.00 91.38 68 SER A CA 1
ATOM 477 C C . SER A 1 68 ? -6.680 -9.795 6.249 1.00 91.38 68 SER A C 1
ATOM 479 O O . SER A 1 68 ? -7.045 -10.151 7.369 1.00 91.38 68 SER A O 1
ATOM 481 N N . VAL A 1 69 ? -7.082 -8.649 5.707 1.00 92.69 69 VAL A N 1
ATOM 482 C CA . VAL A 1 69 ? -8.004 -7.711 6.357 1.00 92.69 69 VAL A CA 1
ATOM 483 C C . VAL A 1 69 ? -9.423 -7.936 5.836 1.00 92.69 69 VAL A C 1
ATOM 485 O O . VAL A 1 69 ? -9.742 -7.586 4.703 1.00 92.69 69 VAL A O 1
ATOM 488 N N . GLY A 1 70 ? -10.297 -8.518 6.660 1.00 89.88 70 GLY A N 1
ATOM 489 C CA . GLY A 1 70 ? -11.684 -8.811 6.274 1.00 89.88 70 GLY A CA 1
ATOM 490 C C . GLY A 1 70 ? -12.533 -7.562 6.006 1.00 89.88 70 GLY A C 1
ATOM 491 O O . GLY A 1 70 ? -13.470 -7.610 5.213 1.00 89.88 70 GLY A O 1
ATOM 492 N N . GLY A 1 71 ? -12.189 -6.438 6.640 1.00 93.50 71 GLY A N 1
ATOM 493 C C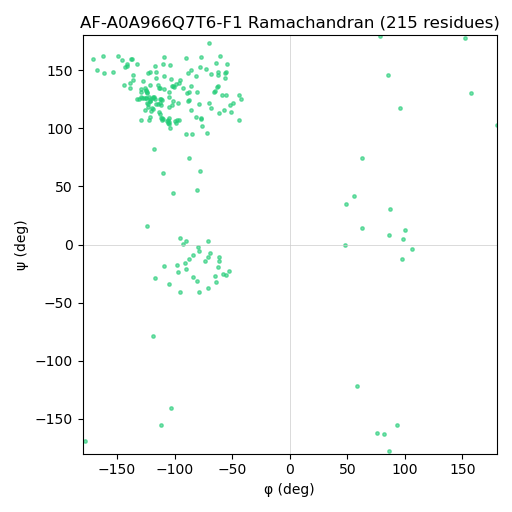A . GLY A 1 71 ? -12.783 -5.125 6.397 1.00 93.50 71 GLY A CA 1
ATOM 494 C C . GLY A 1 71 ? -11.886 -4.206 5.564 1.00 93.50 71 GLY A C 1
ATOM 495 O O . GLY A 1 71 ? -11.229 -4.614 4.606 1.00 93.50 71 GLY A O 1
ATOM 496 N N . CYS A 1 72 ? -11.864 -2.930 5.925 1.00 94.38 72 CYS A N 1
ATOM 497 C CA . CYS A 1 72 ? -11.028 -1.929 5.280 1.00 94.38 72 CYS A CA 1
ATOM 498 C C . CYS A 1 72 ? -9.651 -1.830 5.953 1.00 94.38 72 CYS A C 1
ATOM 500 O O . CYS A 1 72 ? -9.561 -1.663 7.172 1.00 94.38 72 CYS A O 1
ATOM 502 N N . LEU A 1 73 ? -8.581 -1.880 5.158 1.00 95.62 73 LEU A N 1
ATOM 503 C CA . LEU A 1 73 ? -7.264 -1.404 5.572 1.00 95.62 73 LEU A CA 1
ATOM 504 C C . LEU A 1 73 ? -7.234 0.116 5.384 1.00 95.62 73 LEU A C 1
ATOM 506 O O . LEU A 1 73 ? -7.225 0.602 4.255 1.00 95.62 73 LEU A O 1
ATOM 510 N N . ARG A 1 74 ? -7.221 0.872 6.483 1.00 95.12 74 ARG A N 1
ATOM 511 C CA . ARG A 1 74 ? -7.200 2.338 6.455 1.00 95.12 74 ARG A CA 1
ATOM 512 C C . ARG A 1 74 ? -5.885 2.871 6.975 1.00 95.12 74 ARG A C 1
ATOM 514 O O . ARG A 1 74 ? -5.503 2.599 8.110 1.00 95.12 74 ARG A O 1
ATOM 521 N N . VAL A 1 75 ? -5.220 3.692 6.177 1.00 95.19 75 VAL A N 1
ATOM 522 C CA . VAL A 1 75 ? -3.936 4.300 6.520 1.00 95.19 75 VAL A CA 1
ATOM 523 C C . VAL A 1 75 ? -4.110 5.806 6.579 1.00 95.19 75 VAL A C 1
ATOM 525 O O . VAL A 1 75 ? -4.543 6.418 5.609 1.00 95.19 75 VAL A O 1
ATOM 528 N N . GLY A 1 76 ? -3.743 6.432 7.696 1.00 90.31 76 GLY A N 1
ATOM 529 C CA . GLY A 1 76 ? -3.793 7.890 7.796 1.00 90.31 76 GLY A CA 1
ATOM 530 C C . GLY A 1 76 ? -5.135 8.468 8.242 1.00 90.31 76 GLY A C 1
ATOM 531 O O . GLY A 1 76 ? -5.462 9.576 7.821 1.00 90.31 76 GLY A O 1
ATOM 532 N N . VAL A 1 77 ? -5.912 7.750 9.062 1.00 84.56 77 VAL A N 1
ATOM 533 C CA . VAL A 1 77 ? -7.240 8.202 9.542 1.00 84.56 77 VAL A CA 1
ATOM 534 C C . VAL A 1 77 ? -7.178 9.208 10.704 1.00 84.56 77 VAL A C 1
ATOM 536 O O . VAL A 1 77 ? -8.204 9.671 11.199 1.00 84.56 77 VAL A O 1
ATOM 539 N N . GLN A 1 78 ? -5.979 9.538 11.181 1.00 80.50 78 GLN A N 1
ATOM 540 C CA . GLN A 1 78 ? -5.757 10.499 12.258 1.00 80.50 78 GLN A CA 1
ATOM 541 C C . GLN A 1 78 ? -5.900 11.963 11.795 1.00 80.50 78 GLN A C 1
ATOM 543 O O . GLN A 1 78 ? -5.784 12.284 10.618 1.00 80.50 78 GLN A O 1
ATOM 548 N N . THR A 1 79 ? -6.092 12.887 12.735 1.00 79.81 79 THR A N 1
ATOM 549 C CA . THR A 1 79 ? -6.253 14.330 12.507 1.00 79.81 79 THR A CA 1
ATOM 550 C C . THR A 1 79 ? -4.930 15.104 12.542 1.00 79.81 79 THR A C 1
ATOM 552 O O . THR A 1 79 ? -4.877 16.231 12.042 1.00 79.81 79 THR A O 1
ATOM 555 N N . ALA A 1 80 ? -3.853 14.508 13.072 1.00 77.75 80 ALA A N 1
ATOM 556 C CA . ALA A 1 80 ? -2.520 15.106 13.184 1.00 77.75 80 ALA A CA 1
ATOM 557 C C . ALA A 1 80 ? -1.393 14.078 12.961 1.00 77.75 80 ALA A C 1
ATOM 559 O O . ALA A 1 80 ? -1.560 12.891 13.223 1.00 77.75 80 ALA A O 1
ATOM 560 N N . GLY A 1 81 ? -0.231 14.539 12.488 1.00 81.44 81 GLY A N 1
ATOM 561 C CA . GLY A 1 81 ? 0.903 13.670 12.141 1.00 81.44 81 GLY A CA 1
ATOM 562 C C . GLY A 1 81 ? 0.712 12.914 10.819 1.00 81.44 81 GLY A C 1
ATOM 563 O O . GLY A 1 81 ? -0.119 13.310 9.998 1.00 81.44 81 GLY A O 1
ATOM 564 N N . VAL A 1 82 ? 1.499 11.855 10.612 1.00 85.25 82 VAL A N 1
ATOM 565 C CA . VAL A 1 82 ? 1.519 11.010 9.403 1.00 85.25 82 VAL A CA 1
ATOM 566 C C . VAL A 1 82 ? 1.643 9.553 9.827 1.00 85.25 82 VAL A C 1
ATOM 568 O O . VAL A 1 82 ? 2.477 9.228 10.668 1.00 85.25 82 VAL A O 1
ATOM 571 N N . SER A 1 83 ? 0.834 8.690 9.223 1.00 90.19 83 SER A N 1
ATOM 572 C CA . SER A 1 83 ? 0.865 7.250 9.467 1.00 90.19 83 SER A CA 1
ATOM 573 C C . SER A 1 83 ? 1.433 6.531 8.261 1.00 90.19 83 SER A C 1
ATOM 575 O O . SER A 1 83 ? 1.187 6.944 7.130 1.00 90.19 83 SER A O 1
ATOM 577 N N . GLU A 1 84 ? 2.165 5.450 8.498 1.00 92.19 84 GLU A N 1
ATOM 578 C CA . GLU A 1 84 ? 2.826 4.689 7.445 1.00 92.19 84 GLU A CA 1
ATOM 579 C C . GLU A 1 84 ? 2.429 3.220 7.491 1.00 92.19 84 GLU A C 1
ATOM 581 O O . GLU A 1 84 ? 2.478 2.585 8.542 1.00 92.19 84 GLU A O 1
ATOM 586 N N . PHE A 1 85 ? 2.081 2.678 6.332 1.00 94.00 85 PHE A N 1
ATOM 587 C CA . PHE A 1 85 ? 2.016 1.248 6.097 1.00 94.00 85 PHE A CA 1
ATOM 588 C C . PHE A 1 85 ? 3.119 0.873 5.108 1.00 94.00 85 PHE A C 1
ATOM 590 O O . PHE A 1 85 ? 3.089 1.298 3.954 1.00 94.00 85 PHE A O 1
ATOM 597 N N . LYS A 1 86 ? 4.120 0.128 5.574 1.00 92.25 86 LYS A N 1
ATOM 598 C CA . LYS A 1 86 ? 5.276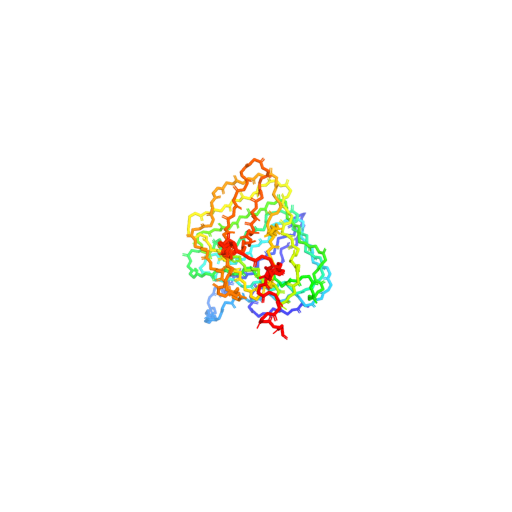 -0.304 4.792 1.00 92.25 86 LYS A CA 1
ATOM 599 C C . LYS A 1 86 ? 5.197 -1.799 4.516 1.00 92.25 86 LYS A C 1
ATOM 601 O O . LYS A 1 86 ? 4.998 -2.593 5.433 1.00 92.25 86 LYS A O 1
ATOM 606 N N . ILE A 1 87 ? 5.454 -2.153 3.267 1.00 89.75 87 ILE A N 1
ATOM 607 C CA . ILE A 1 87 ? 5.524 -3.516 2.758 1.00 89.75 87 ILE A CA 1
ATOM 608 C C . ILE A 1 87 ? 6.942 -3.730 2.251 1.00 89.75 87 ILE A C 1
ATOM 610 O O . ILE A 1 87 ? 7.434 -2.942 1.439 1.00 89.75 87 ILE A O 1
ATOM 614 N N . ASN A 1 88 ? 7.596 -4.782 2.727 1.00 85.56 88 ASN A N 1
ATOM 615 C CA . ASN A 1 88 ? 8.865 -5.214 2.159 1.00 85.56 88 ASN A CA 1
ATOM 616 C C . ASN A 1 88 ? 8.622 -6.204 1.005 1.00 85.56 88 ASN A C 1
ATOM 618 O O . ASN A 1 88 ? 7.644 -6.952 1.006 1.00 85.56 88 ASN A O 1
ATOM 622 N N . GLY A 1 89 ? 9.502 -6.180 0.005 1.00 72.44 89 GLY A N 1
ATOM 623 C CA . GLY A 1 89 ? 9.415 -6.982 -1.214 1.00 72.44 89 GLY A CA 1
ATOM 624 C C . GLY A 1 89 ? 9.429 -8.485 -0.944 1.00 72.44 89 GLY A C 1
ATOM 625 O O . GLY A 1 89 ? 9.872 -8.936 0.105 1.00 72.44 89 GLY A O 1
ATOM 626 N N . ALA A 1 90 ? 8.990 -9.286 -1.919 1.00 62.50 90 ALA A N 1
ATOM 627 C CA . ALA A 1 90 ? 8.737 -10.725 -1.754 1.00 62.50 90 ALA A CA 1
ATOM 628 C C . ALA A 1 90 ? 9.949 -11.523 -1.228 1.00 62.50 90 ALA A C 1
ATOM 630 O O . ALA A 1 90 ? 9.785 -12.535 -0.549 1.00 62.50 90 ALA A O 1
ATOM 631 N N . GLY A 1 91 ? 11.172 -11.040 -1.482 1.00 60.03 91 GLY A N 1
ATOM 632 C CA . GLY A 1 91 ? 12.409 -11.620 -0.950 1.00 60.03 91 GLY A CA 1
ATOM 633 C C . GLY A 1 91 ? 12.519 -11.611 0.581 1.00 60.03 91 GLY A C 1
ATOM 634 O O . GLY A 1 91 ? 13.364 -12.321 1.118 1.00 60.03 91 GLY A O 1
ATOM 635 N N . SER A 1 92 ? 11.672 -10.857 1.292 1.00 61.28 92 SER A N 1
ATOM 636 C CA . SER A 1 92 ? 11.595 -10.907 2.752 1.00 61.28 92 SER A CA 1
ATOM 637 C C . SER A 1 92 ? 10.701 -12.026 3.285 1.00 61.28 92 SER A C 1
ATOM 639 O O . SER A 1 92 ? 10.749 -12.273 4.480 1.00 61.28 92 SER A O 1
ATOM 641 N N . GLY A 1 93 ? 9.935 -12.731 2.442 1.00 68.25 93 GLY A N 1
ATOM 642 C CA . GLY A 1 93 ? 9.034 -13.811 2.868 1.00 68.25 93 GLY A CA 1
ATOM 643 C C . GLY A 1 93 ? 7.563 -13.404 2.991 1.00 68.25 93 GLY A C 1
ATOM 644 O O . GLY A 1 93 ? 6.772 -14.150 3.563 1.00 68.25 93 GLY A O 1
ATOM 645 N N . VAL A 1 94 ? 7.173 -12.232 2.477 1.00 75.75 94 VAL A N 1
ATOM 646 C CA . VAL A 1 94 ? 5.756 -11.876 2.281 1.00 75.75 94 VAL A CA 1
ATOM 647 C C . VAL A 1 94 ? 5.160 -12.813 1.231 1.00 75.75 94 VAL A C 1
ATOM 649 O O . VAL A 1 94 ? 5.762 -13.000 0.175 1.00 75.75 94 VAL A O 1
ATOM 652 N N . SER A 1 95 ? 3.990 -13.390 1.511 1.00 76.00 95 SER A N 1
ATOM 653 C CA . SER A 1 95 ? 3.318 -14.346 0.617 1.00 76.00 95 SER A CA 1
ATOM 654 C C . SER A 1 95 ? 1.964 -13.867 0.094 1.00 76.00 95 SER A C 1
ATOM 656 O O . SER A 1 95 ? 1.594 -14.227 -1.021 1.00 76.00 95 SER A O 1
ATOM 658 N N . SER A 1 96 ? 1.241 -13.024 0.839 1.00 83.44 96 SER A N 1
ATOM 659 C CA . SER A 1 96 ? 0.061 -12.312 0.329 1.00 83.44 96 SER A CA 1
ATOM 660 C C . SER A 1 96 ? -0.299 -11.105 1.201 1.00 83.44 96 SER A C 1
ATOM 662 O O . SER A 1 96 ? -0.120 -11.133 2.419 1.00 83.44 96 SER A O 1
ATOM 664 N N . LEU A 1 97 ? -0.833 -10.051 0.578 1.00 89.94 97 LEU A N 1
ATOM 665 C CA . LEU A 1 97 ? -1.496 -8.936 1.253 1.00 89.94 97 LEU A CA 1
ATOM 666 C C . LEU A 1 97 ? -2.890 -8.764 0.655 1.00 89.94 97 LEU A C 1
ATOM 668 O O . LEU A 1 97 ? -3.016 -8.426 -0.516 1.00 89.94 97 LEU A O 1
ATOM 672 N N . GLY A 1 98 ? -3.925 -8.969 1.463 1.00 93.75 98 GLY A N 1
ATOM 673 C CA . GLY A 1 98 ? -5.318 -8.857 1.053 1.00 93.75 98 GLY A CA 1
ATOM 674 C C . GLY A 1 98 ? -6.122 -7.939 1.968 1.00 93.75 98 GLY A C 1
ATOM 675 O O . GLY A 1 98 ? -5.970 -7.982 3.191 1.00 93.75 98 GLY A O 1
ATOM 676 N N . ALA A 1 99 ? -7.018 -7.144 1.387 1.00 96.38 99 ALA A N 1
ATOM 677 C CA . ALA A 1 99 ? -8.041 -6.400 2.113 1.00 96.38 99 ALA A CA 1
ATOM 678 C C . ALA A 1 99 ? -9.370 -6.382 1.345 1.00 96.38 99 ALA A C 1
ATOM 680 O O . ALA A 1 99 ? -9.397 -6.447 0.116 1.00 96.38 99 ALA A O 1
ATOM 681 N N . ASN A 1 100 ? -10.496 -6.237 2.045 1.00 96.25 100 ASN A N 1
ATOM 682 C CA . ASN A 1 100 ? -11.779 -6.039 1.367 1.00 96.25 100 ASN A CA 1
ATOM 683 C C . ASN A 1 100 ? -11.870 -4.645 0.720 1.00 96.25 100 ASN A C 1
ATOM 685 O O . ASN A 1 100 ? -12.429 -4.490 -0.366 1.00 96.25 100 ASN A O 1
ATOM 689 N N . GLN A 1 101 ? -11.315 -3.631 1.388 1.00 97.50 101 GLN A N 1
ATOM 690 C CA . GLN A 1 101 ? -11.175 -2.258 0.894 1.00 97.50 101 GLN A CA 1
ATOM 691 C C . GLN A 1 101 ? -9.829 -1.677 1.340 1.00 97.50 101 GLN A C 1
ATOM 693 O O . GLN A 1 101 ? -9.297 -2.080 2.376 1.00 97.50 101 GLN A O 1
ATOM 698 N N . LEU A 1 102 ? -9.327 -0.688 0.605 1.00 97.88 102 LEU A N 1
ATOM 699 C CA . LEU A 1 102 ? -8.149 0.097 0.973 1.00 97.88 102 LEU A CA 1
ATOM 700 C C . LEU A 1 102 ? -8.500 1.585 0.968 1.00 97.88 102 LEU A C 1
ATOM 702 O O . LEU A 1 102 ? -8.967 2.113 -0.039 1.00 97.88 102 LEU A O 1
ATOM 706 N N . GLU A 1 103 ? -8.231 2.271 2.074 1.00 97.56 103 GLU A N 1
ATOM 707 C CA . GLU A 1 103 ? -8.380 3.722 2.191 1.00 97.56 103 GLU A CA 1
ATOM 708 C C . GLU A 1 103 ? -7.045 4.339 2.613 1.00 97.56 103 GLU A C 1
ATOM 710 O O . GLU A 1 103 ? -6.538 4.071 3.703 1.00 97.56 103 GLU A O 1
ATOM 715 N N . VAL A 1 104 ? -6.477 5.201 1.770 1.00 97.75 104 VAL A N 1
ATOM 716 C CA . VAL A 1 104 ? -5.322 6.021 2.144 1.00 97.75 104 VAL A CA 1
ATOM 717 C C . VAL A 1 104 ? -5.793 7.454 2.343 1.00 97.75 104 VAL A C 1
ATOM 719 O O . VAL A 1 104 ? -6.106 8.173 1.391 1.00 97.75 104 VAL A O 1
ATOM 722 N N . GLY A 1 105 ? -5.860 7.863 3.607 1.00 95.38 105 GLY A N 1
ATOM 723 C CA . GLY A 1 105 ? -6.260 9.198 4.024 1.00 95.38 105 GLY A CA 1
ATOM 724 C C . GLY A 1 105 ? -5.221 10.267 3.680 1.00 95.38 105 GLY A C 1
ATOM 725 O O . GLY A 1 105 ? -4.091 9.984 3.280 1.00 95.38 105 GLY A O 1
ATOM 726 N N . SER A 1 106 ? -5.584 11.528 3.910 1.00 93.31 106 SER A N 1
ATOM 727 C CA . SER A 1 106 ? -4.746 12.711 3.636 1.00 93.31 106 SER A CA 1
ATOM 728 C C . SER A 1 106 ? -3.429 12.768 4.420 1.00 93.31 106 SER A C 1
ATOM 730 O O . SER A 1 106 ? -2.580 13.615 4.159 1.00 93.31 106 SER A O 1
ATOM 732 N N . ARG A 1 107 ? -3.269 11.891 5.412 1.00 90.81 107 ARG A N 1
ATOM 733 C CA . ARG A 1 107 ? -2.078 11.743 6.258 1.00 90.81 107 ARG A CA 1
ATOM 734 C C . ARG A 1 107 ? -1.534 10.317 6.227 1.00 90.81 107 ARG A C 1
ATOM 736 O O . ARG A 1 107 ? -0.793 9.912 7.126 1.00 90.81 107 ARG A O 1
ATOM 743 N N . GLY A 1 108 ? -1.975 9.537 5.246 1.00 93.38 108 GLY A N 1
ATOM 744 C CA . GLY A 1 108 ? -1.559 8.165 5.032 1.00 93.38 108 GLY A CA 1
ATOM 745 C C . GLY A 1 108 ? -0.392 8.109 4.063 1.00 93.38 108 GLY A C 1
ATOM 746 O O . GLY A 1 108 ? -0.403 8.761 3.018 1.00 93.38 108 GLY A O 1
ATOM 747 N N . LYS A 1 109 ? 0.606 7.309 4.419 1.00 95.69 109 LYS A N 1
ATOM 748 C CA . LYS A 1 109 ? 1.726 6.945 3.566 1.00 95.69 109 LYS A CA 1
ATOM 749 C C . LYS A 1 109 ? 1.714 5.438 3.357 1.00 95.69 109 LYS A C 1
ATOM 751 O O . LYS A 1 109 ? 1.726 4.690 4.331 1.00 95.69 109 LYS A O 1
ATOM 756 N N . VAL A 1 110 ? 1.727 5.000 2.106 1.00 97.12 110 VAL A N 1
ATOM 757 C CA . VAL A 1 110 ? 2.002 3.603 1.758 1.00 97.12 110 VAL A CA 1
ATOM 758 C C . VAL A 1 110 ? 3.415 3.524 1.197 1.00 97.12 110 VAL A C 1
ATOM 760 O O . VAL A 1 110 ? 3.785 4.330 0.342 1.00 97.12 110 VAL A O 1
ATOM 763 N N . THR A 1 111 ? 4.210 2.582 1.697 1.00 95.19 111 THR A N 1
ATOM 764 C CA . THR A 1 111 ? 5.601 2.392 1.283 1.00 95.19 111 THR A CA 1
ATOM 765 C C . THR A 1 111 ? 5.810 0.987 0.738 1.00 95.19 111 THR A C 1
ATOM 767 O O . THR A 1 111 ? 5.577 0.010 1.444 1.00 95.19 111 THR A O 1
ATOM 770 N N . PHE A 1 112 ? 6.303 0.906 -0.492 1.00 93.31 112 PHE A N 1
ATOM 771 C CA . PHE A 1 112 ? 6.725 -0.323 -1.155 1.00 93.31 112 PHE A CA 1
ATOM 772 C C . PHE A 1 112 ? 8.254 -0.351 -1.186 1.00 93.31 112 PHE A C 1
ATOM 774 O O . PHE A 1 112 ? 8.887 0.413 -1.914 1.00 93.31 112 PHE A O 1
ATOM 781 N N . ASP A 1 113 ? 8.856 -1.200 -0.363 1.00 90.88 113 ASP A N 1
ATOM 782 C CA . ASP A 1 113 ? 10.306 -1.350 -0.292 1.00 90.88 113 ASP A CA 1
ATOM 783 C C . ASP A 1 113 ? 10.721 -2.653 -0.965 1.00 90.88 113 ASP A C 1
ATOM 785 O O . ASP A 1 113 ? 10.549 -3.726 -0.398 1.00 90.88 113 ASP A O 1
ATOM 789 N N . PHE A 1 114 ? 11.284 -2.573 -2.167 1.00 86.25 114 PHE A N 1
ATOM 790 C CA . PHE A 1 114 ? 11.651 -3.753 -2.950 1.00 86.25 114 PHE A CA 1
ATOM 791 C C . PHE A 1 114 ? 12.852 -4.516 -2.365 1.00 86.25 114 PHE A C 1
ATOM 793 O O . PHE A 1 114 ? 13.114 -5.634 -2.802 1.00 86.25 114 PHE A O 1
ATOM 800 N N . LEU A 1 115 ? 13.566 -3.955 -1.374 1.00 81.06 115 LEU A N 1
ATOM 801 C CA . LEU A 1 115 ? 14.778 -4.537 -0.773 1.00 81.06 115 LEU A CA 1
ATOM 802 C C . LEU A 1 115 ? 15.813 -5.010 -1.815 1.00 81.06 115 LEU A C 1
ATOM 804 O O . LEU A 1 115 ? 16.477 -6.027 -1.620 1.00 81.06 115 LEU A O 1
ATOM 808 N N . SER A 1 116 ? 15.931 -4.294 -2.939 1.00 65.88 116 SER A N 1
ATOM 809 C CA . SER A 1 116 ? 16.785 -4.663 -4.079 1.00 65.88 116 SER A CA 1
ATOM 810 C C . SER A 1 116 ? 16.402 -5.989 -4.758 1.00 65.88 116 SER A C 1
ATOM 812 O O . SER A 1 116 ? 17.186 -6.545 -5.526 1.00 65.88 116 SER A O 1
ATOM 814 N N . GLY A 1 117 ? 15.209 -6.517 -4.474 1.00 62.88 117 GLY A N 1
ATOM 815 C CA . GLY A 1 117 ? 14.629 -7.693 -5.109 1.00 62.88 117 GLY A CA 1
ATOM 816 C C . GLY A 1 117 ? 13.786 -7.345 -6.338 1.00 62.88 117 GLY A C 1
ATOM 817 O O . GLY A 1 117 ? 13.310 -6.225 -6.501 1.00 62.88 117 GLY A O 1
ATOM 818 N N . ALA A 1 118 ? 13.566 -8.339 -7.201 1.00 59.12 118 ALA A N 1
ATOM 819 C CA . ALA A 1 118 ? 12.845 -8.175 -8.467 1.00 59.12 118 ALA A CA 1
ATOM 820 C C . ALA A 1 118 ? 11.310 -8.129 -8.335 1.00 59.12 118 ALA A C 1
ATOM 822 O O . ALA A 1 118 ? 10.624 -7.924 -9.332 1.00 59.12 118 ALA A O 1
ATOM 823 N N . ALA A 1 119 ? 10.751 -8.352 -7.141 1.00 71.38 119 ALA A N 1
ATOM 824 C CA . ALA A 1 119 ? 9.307 -8.473 -6.968 1.00 71.38 119 ALA A CA 1
ATOM 825 C C . ALA A 1 119 ? 8.818 -7.871 -5.651 1.00 71.38 119 ALA A C 1
ATOM 827 O O . ALA A 1 119 ? 9.380 -8.117 -4.579 1.00 71.38 119 ALA A O 1
ATOM 828 N N . ILE A 1 120 ? 7.698 -7.158 -5.738 1.00 76.00 120 ILE A N 1
ATOM 829 C CA . ILE A 1 120 ? 6.832 -6.858 -4.607 1.00 76.00 120 ILE A CA 1
ATOM 830 C C . ILE A 1 120 ? 5.485 -7.528 -4.840 1.00 76.00 120 ILE A C 1
ATOM 832 O O . ILE A 1 120 ? 5.030 -7.621 -5.979 1.00 76.00 120 ILE A O 1
ATOM 836 N N . LEU A 1 121 ? 4.876 -8.034 -3.772 1.00 85.12 121 LEU A N 1
ATOM 837 C CA . LEU A 1 121 ? 3.511 -8.529 -3.859 1.00 85.12 121 LEU A CA 1
ATOM 838 C C . LEU A 1 121 ? 2.553 -7.340 -3.781 1.00 85.12 121 LEU A C 1
ATOM 840 O O . LEU A 1 121 ? 2.715 -6.506 -2.881 1.00 85.12 121 LEU A O 1
ATOM 844 N N . PRO A 1 122 ? 1.579 -7.247 -4.700 1.00 91.56 122 PRO A N 1
ATOM 845 C CA . PRO A 1 122 ? 0.587 -6.193 -4.641 1.00 91.56 122 PRO A CA 1
ATOM 846 C C . PRO A 1 122 ? -0.264 -6.327 -3.377 1.00 91.56 122 PRO A C 1
ATOM 848 O O . PRO A 1 122 ? -0.435 -7.415 -2.823 1.00 91.56 122 PRO A O 1
ATOM 851 N N . ILE A 1 123 ? -0.845 -5.211 -2.945 1.00 94.88 123 ILE A N 1
ATOM 852 C CA . ILE A 1 123 ? -1.994 -5.252 -2.041 1.00 94.88 123 ILE A CA 1
ATOM 853 C C . ILE A 1 123 ? -3.211 -5.622 -2.891 1.00 94.88 123 ILE A C 1
ATOM 855 O O . ILE A 1 123 ? -3.672 -4.794 -3.675 1.00 94.88 123 ILE A O 1
ATOM 859 N N . SER A 1 124 ? -3.736 -6.833 -2.733 1.00 96.31 124 SER A N 1
ATOM 860 C CA . SER A 1 124 ? -4.982 -7.253 -3.376 1.00 96.31 124 SER A CA 1
ATOM 861 C C . SER A 1 124 ? -6.183 -6.693 -2.611 1.00 96.31 124 SER A C 1
ATOM 863 O O . SER A 1 124 ? -6.371 -6.960 -1.421 1.00 96.31 124 SER A O 1
ATOM 865 N N . VAL A 1 125 ? -7.012 -5.903 -3.286 1.00 97.56 125 VAL A N 1
ATOM 866 C CA . VAL A 1 125 ? -8.152 -5.182 -2.718 1.00 97.56 125 VAL A CA 1
ATOM 867 C C . VAL A 1 125 ? -9.425 -5.595 -3.441 1.00 97.56 125 VAL A C 1
ATOM 869 O O . VAL A 1 125 ? -9.680 -5.175 -4.564 1.00 97.56 125 VAL A O 1
ATOM 872 N N . ALA A 1 126 ? -10.269 -6.376 -2.767 1.00 96.00 126 ALA A N 1
ATOM 873 C CA . ALA A 1 126 ? -11.404 -7.034 -3.414 1.00 96.00 126 ALA A CA 1
ATOM 874 C C . ALA A 1 126 ? -12.465 -6.073 -3.986 1.00 96.00 126 ALA A C 1
ATOM 876 O O . ALA A 1 126 ? -13.116 -6.411 -4.969 1.00 96.00 126 ALA A O 1
ATOM 877 N N . ASN A 1 127 ? -12.677 -4.901 -3.370 1.00 95.88 127 ASN A N 1
ATOM 878 C CA . ASN A 1 127 ? -13.728 -3.967 -3.791 1.00 95.88 127 ASN A CA 1
ATOM 879 C C . ASN A 1 127 ? -13.195 -2.603 -4.233 1.00 95.88 127 ASN A C 1
ATOM 881 O O . ASN A 1 127 ? -13.148 -2.308 -5.422 1.00 95.88 127 ASN A O 1
ATOM 885 N N . GLN A 1 128 ? -12.854 -1.730 -3.283 1.00 95.75 128 GLN A N 1
ATOM 886 C CA . GLN A 1 128 ? -12.591 -0.316 -3.555 1.00 95.75 128 GLN A CA 1
ATOM 887 C C . GLN A 1 128 ? -11.256 0.107 -2.953 1.00 95.75 128 GLN A C 1
ATOM 889 O O . GLN A 1 128 ? -11.003 -0.097 -1.762 1.00 95.75 128 GLN A O 1
ATOM 894 N N . VAL A 1 129 ? -10.458 0.779 -3.776 1.00 98.06 129 VAL A N 1
ATOM 895 C CA . VAL A 1 129 ? -9.297 1.574 -3.391 1.00 98.06 129 VAL A CA 1
ATOM 896 C C . VAL A 1 129 ? -9.699 3.049 -3.399 1.00 98.06 129 VAL A C 1
ATOM 898 O O . VAL A 1 129 ? -10.162 3.568 -4.414 1.00 98.06 129 VAL A O 1
ATOM 901 N N . THR A 1 130 ? -9.530 3.734 -2.269 1.00 97.75 130 THR A N 1
ATOM 902 C CA . THR A 1 130 ? -9.789 5.174 -2.126 1.00 97.75 130 THR A CA 1
ATOM 903 C C . THR A 1 130 ? -8.514 5.896 -1.713 1.00 97.75 130 THR A C 1
ATOM 905 O O . THR A 1 130 ? -7.987 5.669 -0.624 1.00 97.75 130 THR A O 1
ATOM 908 N N . LEU A 1 131 ? -8.036 6.800 -2.566 1.00 97.88 131 LEU A N 1
ATOM 909 C CA . LEU A 1 131 ? -6.845 7.614 -2.332 1.00 97.88 131 LEU A CA 1
ATOM 910 C C . LEU A 1 131 ? -7.265 9.072 -2.131 1.00 97.88 131 LEU A C 1
ATOM 912 O O . LEU A 1 131 ? -7.674 9.763 -3.064 1.00 97.88 131 LEU A O 1
ATOM 916 N N . SER A 1 132 ? -7.194 9.542 -0.887 1.00 96.88 132 SER A N 1
ATOM 917 C CA . SER A 1 132 ? -7.598 10.902 -0.526 1.00 96.88 132 SER A CA 1
ATOM 918 C C . SER A 1 132 ? -6.542 11.934 -0.917 1.00 96.88 132 SER A C 1
ATOM 920 O O . SER A 1 132 ? -5.341 11.656 -0.906 1.00 96.88 132 SER A O 1
ATOM 922 N N . SER A 1 133 ? -6.976 13.173 -1.163 1.00 95.50 133 SER A N 1
ATOM 923 C CA . SER A 1 133 ? -6.064 14.315 -1.302 1.00 95.50 133 SER A CA 1
ATOM 924 C C . SER A 1 133 ? -5.163 14.439 -0.066 1.00 95.50 133 SER A C 1
ATOM 926 O O . SER A 1 133 ? -5.659 14.463 1.057 1.00 95.50 133 SER A O 1
ATOM 928 N N . GLY A 1 134 ? -3.850 14.537 -0.268 1.00 92.56 134 GLY A N 1
ATOM 929 C CA . GLY A 1 134 ? -2.805 14.515 0.765 1.00 92.56 134 GLY A CA 1
ATOM 930 C C . GLY A 1 134 ? -2.139 13.147 0.980 1.00 92.56 134 GLY A C 1
ATOM 931 O O . GLY A 1 134 ? -1.088 13.079 1.614 1.00 92.56 134 GLY A O 1
ATOM 932 N N . SER A 1 135 ? -2.698 12.063 0.432 1.00 97.19 135 SER A N 1
ATOM 933 C CA . SER A 1 135 ? -2.098 10.725 0.524 1.00 97.19 135 SER A CA 1
ATOM 934 C C . SER A 1 135 ? -0.724 10.659 -0.154 1.00 97.19 135 SER A C 1
ATOM 936 O O . SER A 1 135 ? -0.464 11.324 -1.164 1.00 97.19 135 SER A O 1
ATOM 938 N N . THR A 1 136 ? 0.165 9.842 0.411 1.00 98.00 136 THR A N 1
ATOM 939 C CA . THR A 1 136 ? 1.548 9.683 -0.053 1.00 98.00 136 THR A CA 1
ATOM 940 C C . THR A 1 136 ? 1.853 8.233 -0.428 1.00 98.00 136 THR A C 1
ATOM 942 O O . THR A 1 136 ? 1.524 7.309 0.313 1.00 98.00 136 THR A O 1
ATOM 945 N N . LEU A 1 137 ? 2.550 8.047 -1.545 1.00 97.94 137 LEU A N 1
ATOM 946 C CA . LEU A 1 137 ? 3.171 6.792 -1.956 1.00 97.94 137 LEU A CA 1
ATOM 947 C C . LEU A 1 137 ? 4.690 6.956 -1.946 1.00 97.94 137 LEU A C 1
ATOM 949 O O . LEU A 1 137 ? 5.219 7.952 -2.440 1.00 97.94 137 LEU A O 1
ATOM 953 N N . SER A 1 138 ? 5.395 5.976 -1.393 1.00 96.75 138 SER A N 1
ATOM 954 C CA . SER A 1 138 ? 6.853 5.927 -1.404 1.00 96.75 138 SER A CA 1
ATOM 955 C C . SER A 1 138 ? 7.331 4.578 -1.913 1.00 96.75 138 SER A C 1
ATOM 957 O O . SER A 1 138 ? 6.830 3.541 -1.491 1.00 96.75 138 SER A O 1
ATOM 959 N N . ILE A 1 139 ? 8.296 4.593 -2.823 1.00 93.94 139 ILE A N 1
ATOM 960 C CA . ILE A 1 139 ? 8.879 3.393 -3.408 1.00 93.94 139 ILE A CA 1
ATOM 961 C C . ILE A 1 139 ? 10.396 3.474 -3.276 1.00 93.94 139 ILE A C 1
ATOM 963 O O . ILE A 1 139 ? 11.021 4.470 -3.665 1.00 93.94 139 ILE A O 1
ATOM 967 N N . THR A 1 140 ? 10.988 2.438 -2.692 1.00 91.38 140 THR A N 1
ATOM 968 C CA . THR A 1 140 ? 12.415 2.405 -2.361 1.00 91.38 140 THR A CA 1
ATOM 969 C C . THR A 1 140 ? 13.067 1.109 -2.814 1.00 91.38 140 THR A C 1
ATOM 971 O O . THR A 1 140 ? 12.409 0.074 -2.915 1.00 91.38 140 THR A O 1
ATOM 974 N N . ASN A 1 141 ? 14.384 1.174 -3.034 1.00 86.75 141 ASN A N 1
ATOM 975 C CA . ASN A 1 141 ? 15.236 0.028 -3.368 1.00 86.75 141 ASN A CA 1
ATOM 976 C C . ASN A 1 141 ? 14.758 -0.747 -4.607 1.00 86.75 141 ASN A C 1
ATOM 978 O O . ASN A 1 141 ? 14.756 -1.977 -4.600 1.00 86.75 141 ASN A O 1
ATOM 982 N N . LEU A 1 142 ? 14.327 -0.011 -5.639 1.00 85.38 142 LEU A N 1
ATOM 983 C CA . LEU A 1 142 ? 13.809 -0.574 -6.885 1.00 85.38 142 LEU A CA 1
ATOM 984 C C . LEU A 1 142 ? 14.781 -1.545 -7.570 1.00 85.38 142 LEU A C 1
ATOM 986 O O . LEU A 1 142 ? 15.995 -1.330 -7.522 1.00 85.38 142 LEU A O 1
ATOM 990 N N . PRO A 1 143 ? 14.261 -2.568 -8.273 1.00 77.19 143 PRO A N 1
ATOM 991 C CA . PRO A 1 143 ? 15.083 -3.389 -9.143 1.00 77.19 143 PRO A CA 1
ATOM 992 C C . PRO A 1 143 ? 15.560 -2.577 -10.359 1.00 77.19 143 PRO A C 1
ATOM 994 O O . PRO A 1 143 ? 14.814 -1.741 -10.878 1.00 77.19 143 PRO A O 1
ATOM 997 N N . PRO A 1 144 ? 16.767 -2.849 -10.885 1.00 73.81 144 PRO A N 1
ATOM 998 C CA . PRO A 1 144 ? 17.288 -2.210 -12.092 1.00 73.81 144 PRO A CA 1
ATOM 999 C C . PRO A 1 144 ? 16.719 -2.871 -13.363 1.00 73.81 144 PRO A C 1
ATOM 1001 O O . PRO A 1 144 ? 17.467 -3.238 -14.266 1.00 73.81 144 PRO A O 1
ATOM 1004 N N . GLN A 1 145 ? 15.402 -3.094 -13.420 1.00 84.81 145 GLN A N 1
ATOM 1005 C CA . GLN A 1 145 ? 14.753 -3.799 -14.527 1.00 84.81 145 GLN A CA 1
ATOM 1006 C C . GLN A 1 145 ? 13.513 -3.040 -15.029 1.00 84.81 145 GLN A C 1
ATOM 1008 O O . GLN A 1 145 ? 12.605 -2.779 -14.231 1.00 84.81 145 GLN A O 1
ATOM 1013 N N . PRO A 1 146 ? 1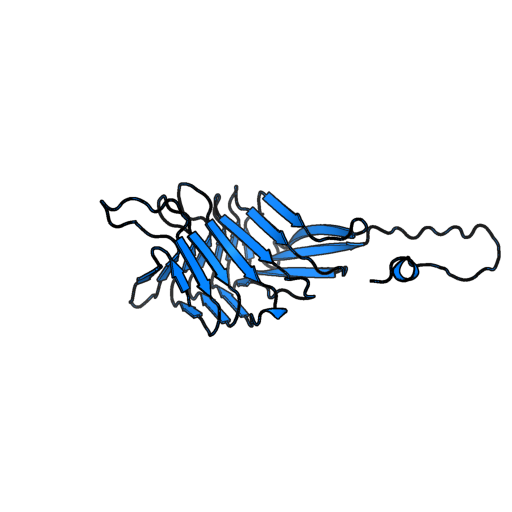3.437 -2.717 -16.340 1.00 87.38 146 PRO A N 1
ATOM 1014 C CA . PRO A 1 146 ? 12.241 -2.133 -16.933 1.00 87.38 146 PRO A CA 1
ATOM 1015 C C . PRO A 1 146 ? 11.048 -3.081 -16.827 1.00 87.38 146 PRO A C 1
ATOM 1017 O O . PRO A 1 146 ? 11.202 -4.303 -16.892 1.00 87.38 146 PRO A O 1
ATOM 1020 N N . GLY A 1 147 ? 9.851 -2.519 -16.712 1.00 89.19 147 GLY A N 1
ATOM 1021 C CA . GLY A 1 147 ? 8.622 -3.295 -16.642 1.00 89.19 147 GLY A CA 1
ATOM 1022 C C . GLY A 1 147 ? 7.513 -2.596 -15.873 1.00 89.19 147 GLY A C 1
ATOM 1023 O O . GLY A 1 147 ? 7.693 -1.513 -15.316 1.00 89.19 147 GLY A O 1
ATOM 1024 N N . THR A 1 148 ? 6.361 -3.256 -15.840 1.00 91.19 148 THR A N 1
ATOM 1025 C CA . THR A 1 148 ? 5.192 -2.829 -15.074 1.00 91.19 148 THR A CA 1
ATOM 1026 C C . THR A 1 148 ? 5.050 -3.713 -13.845 1.00 91.19 148 THR A C 1
ATOM 1028 O O . THR A 1 148 ? 5.005 -4.937 -13.957 1.00 91.19 148 THR A O 1
ATOM 1031 N N . TYR A 1 149 ? 4.964 -3.085 -12.677 1.00 91.06 149 TYR A N 1
ATOM 1032 C CA . TYR A 1 149 ? 4.829 -3.737 -11.383 1.00 91.06 149 TYR A CA 1
ATOM 1033 C C . TYR A 1 149 ? 3.535 -3.268 -10.729 1.00 91.06 149 TYR A C 1
ATOM 1035 O O . TYR A 1 149 ? 3.397 -2.093 -10.380 1.00 91.06 149 TYR A O 1
ATOM 1043 N N . THR A 1 150 ? 2.590 -4.182 -10.545 1.00 93.19 150 THR A N 1
ATOM 1044 C CA . THR A 1 150 ? 1.356 -3.887 -9.818 1.00 93.19 150 THR A CA 1
ATOM 1045 C C . THR A 1 150 ? 1.670 -3.715 -8.336 1.00 93.19 150 THR A C 1
ATOM 1047 O O . THR A 1 150 ? 2.236 -4.602 -7.700 1.00 93.19 150 THR A O 1
ATOM 1050 N N . LEU A 1 151 ? 1.335 -2.546 -7.791 1.00 94.75 151 LEU A N 1
ATOM 1051 C CA . LEU A 1 151 ? 1.507 -2.214 -6.375 1.00 94.75 151 LEU A CA 1
ATOM 1052 C C . LEU A 1 151 ? 0.211 -2.469 -5.602 1.00 94.75 151 LEU A C 1
ATOM 1054 O O . LEU A 1 151 ? 0.224 -2.963 -4.477 1.00 94.75 151 LEU A O 1
ATOM 1058 N N . ILE A 1 152 ? -0.915 -2.113 -6.214 1.00 97.00 152 ILE A N 1
ATOM 1059 C CA . ILE A 1 152 ? -2.258 -2.344 -5.695 1.00 97.00 152 ILE A CA 1
ATOM 1060 C C . ILE A 1 152 ? -3.054 -2.966 -6.834 1.00 97.00 152 ILE A C 1
ATOM 1062 O O . ILE A 1 152 ? -3.096 -2.393 -7.918 1.00 97.00 152 ILE A O 1
ATOM 1066 N N . ASP A 1 153 ? -3.637 -4.125 -6.561 1.00 96.50 153 ASP A N 1
ATOM 1067 C CA . ASP A 1 153 ? -4.536 -4.867 -7.445 1.00 96.50 153 ASP A CA 1
ATOM 1068 C C . ASP A 1 153 ? -5.948 -4.663 -6.892 1.00 96.50 153 ASP A C 1
ATOM 1070 O O . ASP A 1 153 ? -6.258 -5.146 -5.801 1.00 96.50 153 ASP A O 1
ATOM 1074 N N . GLY A 1 154 ? -6.738 -3.808 -7.537 1.00 95.06 154 GLY A N 1
ATOM 1075 C CA . GLY A 1 154 ? -8.002 -3.314 -6.990 1.00 95.06 154 GLY A CA 1
ATOM 1076 C C . GLY A 1 154 ? -9.221 -3.875 -7.709 1.00 95.06 154 GLY A C 1
ATOM 1077 O O . GLY A 1 154 ? -9.131 -4.329 -8.832 1.00 95.06 154 GLY A O 1
ATOM 1078 N N . GLY A 1 155 ? -10.399 -3.805 -7.083 1.00 92.06 155 GLY A N 1
ATOM 1079 C CA . GLY A 1 155 ? -11.669 -3.990 -7.802 1.00 92.06 155 GLY A CA 1
ATOM 1080 C C . GLY A 1 155 ? -12.169 -2.707 -8.483 1.00 92.06 155 GLY A C 1
ATOM 1081 O O . GLY A 1 155 ? -12.915 -2.750 -9.457 1.00 92.06 155 GLY A O 1
ATOM 1082 N N . SER A 1 156 ? -11.810 -1.545 -7.930 1.00 96.62 156 SER A N 1
ATOM 1083 C CA . SER A 1 156 ? -12.124 -0.210 -8.449 1.00 96.62 156 SER A CA 1
ATOM 1084 C C . SER A 1 156 ? -11.289 0.849 -7.728 1.00 96.62 156 SER A C 1
ATOM 1086 O O . SER A 1 156 ? -10.971 0.700 -6.544 1.00 96.62 156 SER A O 1
ATOM 1088 N N . LEU A 1 157 ? -10.976 1.956 -8.404 1.00 97.31 157 LEU A N 1
ATOM 1089 C CA . LEU A 1 157 ? -10.105 3.011 -7.879 1.00 97.31 157 LEU A CA 1
ATOM 1090 C C . LEU A 1 157 ? -10.783 4.382 -7.912 1.00 97.31 157 LEU A C 1
ATOM 1092 O O . LEU A 1 157 ? -11.310 4.812 -8.937 1.00 97.31 157 LEU A O 1
ATOM 1096 N N . SER A 1 158 ? -10.696 5.097 -6.792 1.00 96.81 158 SER A N 1
ATOM 1097 C CA . SER A 1 158 ? -11.088 6.498 -6.668 1.00 96.81 158 SER A CA 1
ATOM 1098 C C . SER A 1 158 ? -9.923 7.341 -6.149 1.00 96.81 158 SER A C 1
ATOM 1100 O O . SER A 1 158 ? -9.442 7.131 -5.034 1.00 96.81 158 SER A O 1
ATOM 1102 N N . GLY A 1 159 ? -9.527 8.347 -6.930 1.00 96.62 159 GLY A N 1
ATOM 1103 C CA . GLY A 1 159 ? -8.445 9.276 -6.597 1.00 96.62 159 GLY A CA 1
ATOM 1104 C C . GLY A 1 159 ? -7.053 8.782 -7.000 1.00 96.62 159 GLY A C 1
ATOM 1105 O O . GLY A 1 159 ? -6.892 7.728 -7.609 1.00 96.62 159 GLY A O 1
ATOM 1106 N N . THR A 1 160 ? -6.039 9.575 -6.662 1.00 97.62 160 THR A N 1
ATOM 1107 C CA . THR A 1 160 ? -4.617 9.288 -6.905 1.00 97.62 160 THR A CA 1
ATOM 1108 C C . THR A 1 160 ? -3.807 9.665 -5.670 1.00 97.62 160 THR A C 1
ATOM 1110 O O . THR A 1 160 ? -4.239 10.505 -4.872 1.00 97.62 160 THR A O 1
ATOM 1113 N N . PHE A 1 161 ? -2.601 9.113 -5.521 1.00 97.94 161 PHE A N 1
ATOM 1114 C CA . PHE A 1 161 ? -1.679 9.649 -4.524 1.00 97.94 161 PHE A CA 1
ATOM 1115 C C . PHE A 1 161 ? -1.333 11.095 -4.875 1.00 97.94 161 PHE A C 1
ATOM 1117 O O . PHE A 1 161 ? -1.087 11.433 -6.032 1.00 97.94 161 PHE A O 1
ATOM 1124 N N . THR A 1 162 ? -1.331 11.963 -3.866 1.00 97.50 162 THR A N 1
ATOM 1125 C CA . THR A 1 162 ? -1.002 13.386 -4.041 1.00 97.50 162 THR A CA 1
ATOM 1126 C C . THR A 1 162 ? 0.501 13.607 -4.092 1.00 97.50 162 THR A C 1
ATOM 1128 O O . THR A 1 162 ? 0.985 14.524 -4.748 1.00 97.50 162 THR A O 1
ATOM 1131 N N . THR A 1 163 ? 1.258 12.775 -3.382 1.00 96.56 163 THR A N 1
ATOM 1132 C CA . THR A 1 163 ? 2.717 12.820 -3.375 1.00 96.56 163 THR A CA 1
ATOM 1133 C C . THR A 1 163 ? 3.260 11.431 -3.645 1.00 96.56 163 THR A C 1
ATOM 1135 O O . THR A 1 163 ? 2.900 10.476 -2.963 1.00 96.56 163 THR A O 1
ATOM 1138 N N . THR A 1 164 ? 4.144 11.323 -4.630 1.00 97.25 164 THR A N 1
ATOM 1139 C CA . THR A 1 164 ? 4.831 10.082 -4.991 1.00 97.25 164 THR A CA 1
ATOM 1140 C C . THR A 1 164 ? 6.333 10.308 -4.887 1.00 97.25 164 THR A C 1
ATOM 1142 O O . THR A 1 164 ? 6.854 11.249 -5.485 1.00 97.25 164 THR A O 1
ATOM 1145 N N . SER A 1 165 ? 7.039 9.459 -4.145 1.00 95.62 165 SER A N 1
ATOM 1146 C CA . SER A 1 165 ? 8.503 9.443 -4.122 1.00 95.62 165 SER A CA 1
ATOM 1147 C C . SER A 1 165 ? 9.018 8.095 -4.603 1.00 95.62 165 SER A C 1
ATOM 1149 O O . SER A 1 165 ? 8.605 7.055 -4.102 1.00 95.62 165 SER A O 1
ATOM 1151 N N . ILE A 1 166 ? 9.914 8.116 -5.586 1.00 93.38 166 ILE A N 1
ATOM 1152 C CA . ILE A 1 166 ? 10.520 6.919 -6.170 1.00 93.38 166 ILE A CA 1
ATOM 1153 C C . ILE A 1 166 ? 12.034 7.066 -6.046 1.00 93.38 166 ILE A C 1
ATOM 1155 O O . ILE A 1 166 ? 12.585 8.120 -6.361 1.00 93.38 166 ILE A O 1
ATOM 1159 N N . SER A 1 167 ? 12.706 6.038 -5.535 1.00 90.81 167 SER A N 1
ATOM 1160 C CA . SER A 1 167 ? 14.142 6.072 -5.253 1.00 90.81 167 SER A CA 1
ATOM 1161 C C . SER A 1 167 ? 14.802 4.715 -5.482 1.00 90.81 167 SER A C 1
ATOM 1163 O O . SER A 1 167 ? 14.143 3.675 -5.473 1.00 90.81 167 SER A O 1
ATOM 1165 N N . GLY A 1 168 ? 16.123 4.731 -5.675 1.00 85.69 168 GLY A N 1
ATOM 1166 C CA . GLY A 1 168 ? 16.911 3.526 -5.955 1.00 85.69 168 GLY A CA 1
ATOM 1167 C C . GLY A 1 168 ? 16.966 3.148 -7.435 1.00 85.69 168 GLY A C 1
ATOM 1168 O O . GLY A 1 168 ? 17.478 2.087 -7.765 1.00 85.69 168 GLY A O 1
ATOM 1169 N N . LEU A 1 169 ? 16.465 4.012 -8.321 1.00 85.50 169 LEU A N 1
ATOM 1170 C CA . LEU A 1 169 ? 16.488 3.788 -9.759 1.00 85.50 169 LEU A CA 1
ATOM 1171 C C . LEU A 1 169 ? 17.818 4.275 -10.376 1.00 85.50 169 LEU A C 1
ATOM 1173 O O . LEU A 1 169 ? 18.271 5.374 -10.034 1.00 85.50 169 LEU A O 1
ATOM 1177 N N . PRO A 1 170 ? 18.443 3.509 -11.291 1.00 84.12 170 PRO A N 1
ATOM 1178 C CA . PRO A 1 170 ? 19.564 3.990 -12.093 1.00 84.12 170 PRO A CA 1
ATOM 1179 C C . PRO A 1 170 ? 19.220 5.257 -12.888 1.00 84.12 170 PRO A C 1
ATOM 1181 O O . PRO A 1 170 ? 18.102 5.423 -13.364 1.00 84.12 170 PRO A O 1
ATOM 1184 N N . VAL A 1 171 ? 20.210 6.129 -13.100 1.00 83.44 171 VAL A N 1
ATOM 1185 C CA . VAL A 1 171 ? 20.021 7.448 -13.746 1.00 83.44 171 VAL A CA 1
ATOM 1186 C C . VAL A 1 171 ? 19.528 7.395 -15.197 1.00 83.44 171 VAL A C 1
ATOM 1188 O O . VAL A 1 171 ? 19.045 8.401 -15.704 1.00 83.44 171 VAL A O 1
ATOM 1191 N N . HIS A 1 172 ? 19.679 6.253 -15.868 1.00 81.38 172 HIS A N 1
ATOM 1192 C CA . HIS A 1 172 ? 19.247 6.037 -17.252 1.00 81.38 172 HIS A CA 1
ATOM 1193 C C . HIS A 1 172 ? 17.834 5.453 -17.346 1.00 81.38 172 HIS A C 1
ATOM 1195 O O . HIS A 1 172 ? 17.351 5.206 -18.446 1.00 81.38 172 HIS A O 1
ATOM 1201 N N . MET A 1 173 ? 17.161 5.216 -16.226 1.00 87.12 173 MET A N 1
ATOM 1202 C CA . MET A 1 173 ? 15.795 4.714 -16.222 1.00 87.12 173 MET A CA 1
ATOM 1203 C C . MET A 1 173 ? 14.848 5.803 -15.733 1.00 87.12 173 MET A C 1
ATOM 1205 O O . MET A 1 173 ? 15.224 6.707 -14.983 1.00 87.12 173 MET A O 1
ATOM 1209 N N . THR A 1 174 ? 13.594 5.696 -16.143 1.00 89.88 174 THR A N 1
ATOM 1210 C CA . THR A 1 174 ? 12.499 6.534 -15.661 1.00 89.88 174 THR A CA 1
ATOM 1211 C C . THR A 1 174 ? 11.472 5.669 -14.957 1.00 89.88 174 THR A C 1
ATOM 1213 O O . THR A 1 174 ? 11.356 4.473 -15.216 1.00 89.88 174 THR A O 1
ATOM 1216 N N . ALA A 1 175 ? 10.732 6.270 -14.035 1.00 91.31 175 ALA A N 1
ATOM 1217 C CA . ALA A 1 175 ? 9.645 5.599 -13.352 1.00 91.31 175 ALA A CA 1
ATOM 1218 C C . ALA A 1 175 ? 8.455 6.540 -13.210 1.00 91.31 175 ALA A C 1
ATOM 1220 O O . ALA A 1 175 ? 8.620 7.718 -12.887 1.00 91.31 175 ALA A O 1
ATOM 1221 N N . GLU A 1 176 ? 7.263 6.001 -13.415 1.00 94.00 176 GLU A N 1
ATOM 1222 C CA . GLU A 1 176 ? 6.006 6.706 -13.211 1.00 94.00 176 GLU A CA 1
ATOM 1223 C C . GLU A 1 176 ? 4.973 5.814 -12.525 1.00 94.00 176 GLU A C 1
ATOM 1225 O O . GLU A 1 176 ? 5.078 4.586 -12.528 1.00 94.00 176 GLU A O 1
ATOM 1230 N N . ILE A 1 177 ? 3.968 6.450 -11.923 1.00 97.31 177 ILE A N 1
ATOM 1231 C CA . ILE A 1 177 ? 2.820 5.756 -11.344 1.00 97.31 177 ILE A CA 1
ATOM 1232 C C . ILE A 1 177 ? 1.650 5.893 -12.304 1.00 97.31 177 ILE A C 1
ATOM 1234 O O . ILE A 1 177 ? 1.206 7.006 -12.590 1.00 97.31 177 ILE A O 1
ATOM 1238 N N . GLN A 1 178 ? 1.142 4.759 -12.766 1.00 97.31 178 GLN A N 1
ATOM 1239 C CA . GLN A 1 178 ? -0.057 4.680 -13.581 1.00 97.31 178 GLN A CA 1
ATOM 1240 C C . GLN A 1 178 ? -1.234 4.218 -12.726 1.00 97.31 178 GLN A C 1
ATOM 1242 O O . GLN A 1 178 ? -1.122 3.295 -11.920 1.00 97.31 178 GLN A O 1
ATOM 1247 N N . TYR A 1 179 ? -2.368 4.880 -12.921 1.00 97.31 179 TYR A N 1
ATOM 1248 C CA . TYR A 1 179 ? -3.617 4.597 -12.228 1.00 97.31 179 TYR A CA 1
ATOM 1249 C C . TYR A 1 179 ? -4.605 4.042 -13.247 1.00 97.31 179 TYR A C 1
ATOM 1251 O O . TYR A 1 179 ? -5.075 4.781 -14.114 1.00 97.31 179 TYR A O 1
ATOM 1259 N N . ASP A 1 180 ? -4.902 2.750 -13.157 1.00 94.31 180 ASP A N 1
ATOM 1260 C CA . ASP A 1 180 ? -5.903 2.109 -13.999 1.00 94.31 180 ASP A CA 1
ATOM 1261 C C . ASP A 1 180 ? -7.256 2.194 -13.294 1.00 94.31 180 ASP A C 1
ATOM 1263 O O . ASP A 1 180 ? -7.601 1.380 -12.443 1.00 94.31 180 ASP A O 1
ATOM 1267 N N . THR A 1 181 ? -8.042 3.214 -13.625 1.00 89.38 181 THR A N 1
ATOM 1268 C CA . THR A 1 181 ? -9.368 3.399 -13.022 1.00 89.38 181 THR A CA 1
ATOM 1269 C C . THR A 1 181 ? -10.412 2.410 -13.533 1.00 89.38 181 THR A C 1
ATOM 1271 O O . THR A 1 181 ? -11.467 2.294 -12.910 1.00 89.38 181 THR A O 1
ATOM 1274 N N . ALA A 1 182 ? -10.144 1.705 -14.639 1.00 85.75 182 ALA A N 1
ATOM 1275 C CA . ALA A 1 182 ? -11.056 0.708 -15.186 1.00 85.75 182 ALA A CA 1
ATOM 1276 C C . ALA A 1 182 ? -10.964 -0.609 -14.412 1.00 85.75 182 ALA A C 1
ATOM 1278 O O . ALA A 1 182 ? -11.998 -1.211 -14.130 1.00 85.75 182 ALA A O 1
ATOM 1279 N N . ASN A 1 183 ? -9.745 -1.013 -14.045 1.00 87.31 183 ASN A N 1
ATOM 1280 C CA . ASN A 1 183 ? -9.513 -2.233 -13.274 1.00 87.31 183 ASN A CA 1
ATOM 1281 C C . ASN A 1 183 ? -9.368 -1.966 -11.773 1.00 87.31 183 ASN A C 1
ATOM 1283 O O . ASN A 1 183 ? -9.718 -2.820 -10.983 1.00 87.31 183 ASN A O 1
ATOM 1287 N N . GLY A 1 184 ? -8.984 -0.757 -11.362 1.00 91.75 184 GLY A N 1
ATOM 1288 C CA . GLY A 1 184 ? -8.764 -0.407 -9.957 1.00 91.75 184 GLY A CA 1
ATOM 1289 C C . GLY A 1 184 ? -7.297 -0.450 -9.523 1.00 91.75 184 GLY A C 1
ATOM 1290 O O . GLY A 1 184 ? -7.010 -0.235 -8.342 1.00 91.75 184 GLY A O 1
ATOM 1291 N N . ASP A 1 185 ? -6.386 -0.689 -10.464 1.00 96.75 185 ASP A N 1
ATOM 1292 C CA . ASP A 1 185 ? -4.984 -0.960 -10.180 1.00 96.75 185 ASP A CA 1
ATOM 1293 C C . ASP A 1 185 ? -4.151 0.311 -10.038 1.00 96.75 185 ASP A C 1
ATOM 1295 O O . ASP A 1 185 ? -4.376 1.341 -10.685 1.00 96.75 185 ASP A O 1
ATOM 1299 N N . VAL A 1 186 ? -3.107 0.200 -9.222 1.00 97.81 186 VAL A N 1
ATOM 1300 C CA . VAL A 1 186 ? -2.018 1.174 -9.158 1.00 97.81 186 VAL A CA 1
ATOM 1301 C C . VAL A 1 186 ? -0.733 0.468 -9.543 1.00 97.81 186 VAL A C 1
ATOM 1303 O O . VAL A 1 186 ? -0.273 -0.443 -8.852 1.00 97.81 186 VAL A O 1
ATOM 1306 N N . ASN A 1 187 ? -0.141 0.920 -10.640 1.00 96.00 187 ASN A N 1
ATOM 1307 C CA . ASN A 1 187 ? 1.025 0.306 -11.248 1.00 96.00 187 ASN A CA 1
ATOM 1308 C C . ASN A 1 187 ? 2.225 1.250 -11.173 1.00 96.00 187 ASN A C 1
ATOM 1310 O O . ASN A 1 187 ? 2.119 2.442 -11.457 1.00 96.00 187 ASN A O 1
ATOM 1314 N N . LEU A 1 188 ? 3.384 0.701 -10.834 1.00 94.50 188 LEU A N 1
ATOM 1315 C CA . LEU A 1 188 ? 4.673 1.317 -11.110 1.00 94.50 188 LEU A CA 1
ATOM 1316 C C . LEU A 1 188 ? 5.114 0.893 -12.509 1.00 94.50 188 LEU A C 1
ATOM 1318 O O . LEU A 1 188 ? 5.247 -0.300 -12.772 1.00 94.50 188 LEU A O 1
ATOM 1322 N N . VAL A 1 189 ? 5.398 1.852 -13.380 1.00 93.31 189 VAL A N 1
ATOM 1323 C CA . VAL A 1 189 ? 5.973 1.588 -14.700 1.00 93.31 189 VAL A CA 1
ATOM 1324 C C . VAL A 1 189 ? 7.391 2.121 -14.731 1.00 93.31 189 VAL A C 1
ATOM 1326 O O . VAL A 1 189 ? 7.610 3.313 -14.530 1.00 93.31 189 VAL A O 1
ATOM 1329 N N . ILE A 1 190 ? 8.350 1.227 -14.965 1.00 91.50 190 ILE A N 1
ATOM 1330 C CA . ILE A 1 190 ? 9.765 1.549 -15.136 1.00 91.50 190 ILE A CA 1
ATOM 1331 C C . ILE A 1 190 ? 10.105 1.445 -16.621 1.00 91.50 190 ILE A C 1
ATOM 1333 O O . ILE A 1 190 ? 10.000 0.369 -17.214 1.00 91.50 190 ILE A O 1
ATOM 1337 N N . GLY A 1 191 ? 10.525 2.563 -17.205 1.00 88.69 191 GLY A N 1
ATOM 1338 C CA . GLY A 1 191 ? 11.014 2.651 -18.576 1.00 88.69 191 GLY A CA 1
ATOM 1339 C C . GLY A 1 191 ? 12.533 2.770 -18.630 1.00 88.69 191 GLY A C 1
ATOM 1340 O O . GLY A 1 191 ? 13.170 3.273 -17.702 1.00 88.69 191 GLY A O 1
ATOM 1341 N N . ASP A 1 192 ? 13.114 2.332 -19.742 1.00 83.06 192 ASP A N 1
ATOM 1342 C CA . ASP A 1 192 ? 14.485 2.690 -20.095 1.00 83.06 192 ASP A CA 1
ATOM 1343 C C . ASP A 1 192 ? 14.456 4.013 -20.876 1.00 83.06 192 ASP A C 1
ATOM 1345 O O . ASP A 1 192 ? 13.645 4.181 -21.789 1.00 83.06 192 ASP A O 1
ATOM 1349 N N . SER A 1 193 ? 15.299 4.975 -20.497 1.00 67.69 193 SER A N 1
ATOM 1350 C CA . SER A 1 193 ? 15.409 6.256 -21.209 1.00 67.69 193 SER A CA 1
ATOM 1351 C C . SER A 1 193 ? 16.460 6.235 -22.320 1.00 67.69 193 SER A C 1
ATOM 1353 O O . SER A 1 193 ? 16.675 7.253 -22.982 1.00 67.69 193 SER A O 1
ATOM 1355 N N . ILE A 1 194 ? 17.098 5.085 -22.565 1.00 62.00 194 ILE A N 1
ATOM 1356 C CA . ILE A 1 194 ? 18.016 4.904 -23.688 1.00 62.00 194 ILE A CA 1
ATOM 1357 C C . ILE A 1 194 ? 17.212 4.863 -24.996 1.00 62.00 194 ILE A C 1
ATOM 1359 O O . ILE A 1 194 ? 16.725 3.826 -25.437 1.00 62.00 194 ILE A O 1
ATOM 1363 N N . THR A 1 195 ? 17.112 6.010 -25.665 1.00 53.69 195 THR A N 1
ATOM 1364 C CA . THR A 1 195 ? 16.871 6.054 -27.110 1.00 53.69 195 THR A CA 1
ATOM 1365 C C . THR A 1 195 ? 18.112 5.521 -27.817 1.00 53.69 195 THR A C 1
ATOM 1367 O O . THR A 1 195 ? 19.189 6.104 -27.681 1.00 53.69 195 THR A O 1
ATOM 1370 N N . GLU A 1 196 ? 17.983 4.420 -28.557 1.00 52.44 196 GLU A N 1
ATOM 1371 C CA . GLU A 1 196 ? 19.043 3.904 -29.425 1.00 52.44 196 GLU A CA 1
ATOM 1372 C C . GLU A 1 196 ? 19.605 5.032 -30.311 1.00 52.44 196 GLU A C 1
ATOM 1374 O O . GLU A 1 196 ? 18.872 5.676 -31.062 1.00 52.44 196 GLU A O 1
ATOM 1379 N N . PHE A 1 197 ? 20.914 5.289 -30.222 1.00 47.38 197 PHE A N 1
ATOM 1380 C CA . PHE A 1 197 ? 21.620 6.118 -31.197 1.00 47.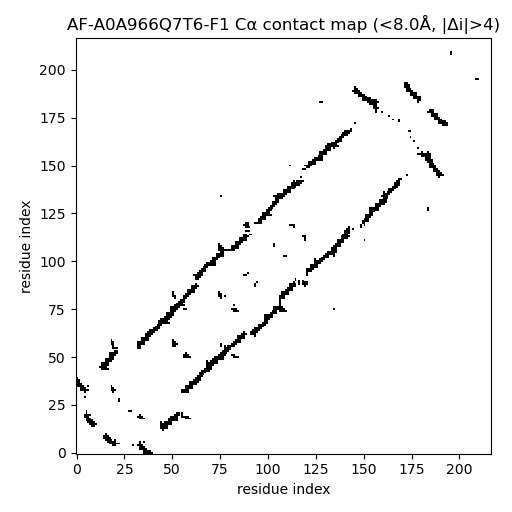38 197 PHE A CA 1
ATOM 1381 C C . PHE A 1 197 ? 22.028 5.220 -32.367 1.00 47.38 197 PHE A C 1
ATOM 1383 O O . PHE A 1 197 ? 23.064 4.556 -32.323 1.00 47.38 197 PHE A O 1
ATOM 1390 N N . ASP A 1 198 ? 21.210 5.194 -33.416 1.00 46.53 198 ASP A N 1
ATOM 1391 C CA . ASP A 1 198 ? 21.620 4.661 -34.712 1.00 46.53 198 ASP A CA 1
ATOM 1392 C C . ASP A 1 198 ? 22.528 5.695 -35.406 1.00 46.53 198 ASP A C 1
ATOM 1394 O O . ASP A 1 198 ? 22.056 6.707 -35.925 1.00 46.53 198 ASP A O 1
ATOM 1398 N N . ASN A 1 199 ? 23.847 5.477 -35.384 1.00 44.66 199 ASN A N 1
ATOM 1399 C CA . ASN A 1 199 ? 24.786 6.217 -36.233 1.00 44.66 199 ASN A CA 1
ATOM 1400 C C . ASN A 1 199 ? 25.207 5.386 -37.452 1.00 44.66 199 ASN A C 1
ATOM 1402 O O . ASN A 1 199 ? 26.387 5.330 -37.805 1.00 44.66 199 ASN A O 1
ATOM 1406 N N . ASN A 1 200 ? 24.258 4.728 -38.115 1.00 46.84 200 ASN A N 1
ATOM 1407 C CA . ASN A 1 200 ? 24.522 4.058 -39.379 1.00 46.84 200 ASN A CA 1
ATOM 1408 C C . ASN A 1 200 ? 24.566 5.069 -40.537 1.00 46.84 200 ASN A C 1
ATOM 1410 O O . ASN A 1 200 ? 23.779 5.026 -41.483 1.00 46.84 200 ASN A O 1
ATOM 1414 N N . GLN A 1 201 ? 25.538 5.984 -40.490 1.00 46.44 201 GLN A N 1
ATOM 1415 C CA . GLN A 1 201 ? 26.068 6.608 -41.698 1.00 46.44 201 GLN A CA 1
ATOM 1416 C C . GLN A 1 201 ? 27.203 5.745 -42.255 1.00 46.44 201 GLN A C 1
ATOM 1418 O O . GLN A 1 201 ? 28.378 6.074 -42.152 1.00 46.44 201 GLN A O 1
ATOM 1423 N N . GLY A 1 202 ? 26.810 4.625 -42.867 1.00 49.09 202 GLY A N 1
ATOM 1424 C CA . GLY A 1 202 ? 27.531 4.013 -43.980 1.00 49.09 202 GLY A CA 1
ATOM 1425 C C . GLY A 1 202 ? 28.947 3.515 -43.703 1.00 49.09 202 GLY A C 1
ATOM 1426 O O . GLY A 1 202 ? 29.893 4.103 -44.213 1.00 49.09 202 GLY A O 1
ATOM 1427 N N . ASN A 1 203 ? 29.078 2.390 -42.995 1.00 44.91 203 ASN A N 1
ATOM 1428 C CA . ASN A 1 203 ? 30.063 1.337 -43.291 1.00 44.91 203 ASN A CA 1
ATOM 1429 C C . ASN A 1 203 ? 29.939 0.198 -42.271 1.00 44.91 203 ASN A C 1
ATOM 1431 O O . ASN A 1 203 ? 30.413 0.337 -41.155 1.00 44.91 203 ASN A O 1
ATOM 1435 N N . GLY A 1 204 ? 29.318 -0.910 -42.686 1.00 51.22 204 GLY A N 1
ATOM 1436 C CA . GLY A 1 204 ? 29.774 -2.300 -42.501 1.00 51.22 204 GLY A CA 1
ATOM 1437 C C . GLY A 1 204 ? 30.265 -2.861 -41.156 1.00 51.22 204 GLY A C 1
ATOM 1438 O O . GLY A 1 204 ? 30.590 -4.044 -41.148 1.00 51.22 204 GLY A O 1
ATOM 1439 N N . ASP A 1 205 ? 30.309 -2.113 -40.059 1.00 49.44 205 ASP A N 1
ATOM 1440 C CA . ASP A 1 205 ? 30.764 -2.601 -38.758 1.00 49.44 205 ASP A CA 1
ATOM 1441 C C . ASP A 1 205 ? 29.567 -2.914 -37.856 1.00 49.44 205 ASP A C 1
ATOM 1443 O O . ASP A 1 205 ? 28.559 -2.209 -37.837 1.00 49.44 205 ASP A O 1
ATOM 1447 N N . GLY A 1 206 ? 29.662 -4.058 -37.177 1.00 43.50 206 GLY A N 1
ATOM 1448 C CA . GLY A 1 206 ? 28.552 -4.744 -36.527 1.00 43.50 206 GLY A CA 1
ATOM 1449 C C . GLY A 1 206 ? 27.751 -3.902 -35.537 1.00 43.50 206 GLY A C 1
ATOM 1450 O O . GLY A 1 206 ? 28.244 -2.953 -34.935 1.00 43.50 206 GLY A O 1
ATOM 1451 N N . PHE A 1 207 ? 26.499 -4.319 -35.349 1.00 46.00 207 PHE A N 1
ATOM 1452 C CA . PHE A 1 207 ? 25.622 -3.872 -34.275 1.00 46.00 207 PHE A CA 1
ATOM 1453 C C . PHE A 1 207 ? 26.377 -3.830 -32.939 1.00 46.00 207 PHE A C 1
ATOM 1455 O O . PHE A 1 207 ? 26.648 -4.866 -32.336 1.00 46.00 207 PHE A O 1
ATOM 1462 N N . TRP A 1 208 ? 26.679 -2.630 -32.455 1.00 45.97 208 TRP A N 1
ATOM 1463 C CA . TRP A 1 208 ? 27.044 -2.398 -31.062 1.00 45.97 208 TRP A CA 1
ATOM 1464 C C . TRP A 1 208 ? 25.906 -1.633 -30.393 1.00 45.97 208 TRP A C 1
ATOM 1466 O O . TRP A 1 208 ? 26.091 -0.505 -29.949 1.00 45.97 208 TRP A O 1
ATOM 1476 N N . SER A 1 209 ? 24.706 -2.213 -30.340 1.00 47.56 209 SER A N 1
ATOM 1477 C CA . SER A 1 209 ? 23.637 -1.663 -29.506 1.00 47.56 209 SER A CA 1
ATOM 1478 C C . SER A 1 209 ? 23.446 -2.520 -28.260 1.00 47.56 209 SER A C 1
ATOM 1480 O O . SER A 1 209 ? 22.980 -3.655 -28.290 1.00 47.56 209 SER A O 1
ATOM 1482 N N . THR A 1 210 ? 23.924 -1.962 -27.152 1.00 45.31 210 THR A N 1
ATOM 1483 C CA . THR A 1 210 ? 23.251 -1.784 -25.854 1.00 45.31 210 THR A CA 1
ATOM 1484 C C . THR A 1 210 ? 24.336 -1.637 -24.792 1.00 45.31 210 THR A C 1
ATOM 1486 O O . THR A 1 210 ? 25.306 -2.397 -24.716 1.00 45.31 210 THR A O 1
ATOM 1489 N N . GLN A 1 211 ? 24.205 -0.606 -23.962 1.00 48.78 211 GLN A N 1
ATOM 1490 C CA . GLN A 1 211 ? 25.181 -0.296 -22.922 1.00 48.78 211 GLN A CA 1
ATOM 1491 C C . GLN A 1 211 ? 25.162 -1.307 -21.756 1.00 48.78 211 GLN A C 1
ATOM 1493 O O . GLN A 1 211 ? 25.977 -1.197 -20.843 1.00 48.78 211 GLN A O 1
ATOM 1498 N N . SER A 1 212 ? 24.334 -2.359 -21.831 1.00 46.66 212 SER A N 1
ATOM 1499 C CA . SER A 1 212 ? 24.453 -3.566 -21.000 1.00 46.66 212 SER A CA 1
ATOM 1500 C C . SER A 1 212 ? 25.858 -4.186 -21.062 1.00 46.66 212 SER A C 1
ATOM 1502 O O . SER A 1 212 ? 26.270 -4.857 -20.124 1.00 46.66 212 SER A O 1
ATOM 1504 N N . ASN A 1 213 ? 26.627 -3.907 -22.124 1.00 45.88 213 ASN A N 1
ATOM 1505 C CA . ASN A 1 213 ? 28.035 -4.298 -22.239 1.00 45.88 213 ASN A CA 1
ATOM 1506 C C . ASN A 1 213 ? 29.050 -3.294 -21.652 1.00 45.88 213 ASN A C 1
ATOM 1508 O O . ASN A 1 213 ? 30.220 -3.647 -21.528 1.00 45.88 213 ASN A O 1
ATOM 1512 N N . TRP A 1 214 ? 28.664 -2.058 -21.312 1.00 43.97 214 TRP A N 1
ATOM 1513 C CA . TRP A 1 214 ? 29.609 -1.031 -20.826 1.00 43.97 214 TRP A CA 1
ATOM 1514 C C . TRP A 1 214 ? 29.457 -0.704 -19.339 1.00 43.97 214 TRP A C 1
ATOM 1516 O O . TRP A 1 214 ? 30.385 -0.159 -18.746 1.00 43.97 214 TRP A O 1
ATOM 1526 N N . TYR A 1 215 ? 28.319 -1.044 -18.737 1.00 44.31 215 TYR A N 1
ATOM 1527 C CA . TYR A 1 215 ? 28.136 -1.021 -17.290 1.00 44.31 215 TYR A CA 1
ATOM 1528 C C . TYR A 1 215 ? 27.835 -2.443 -16.817 1.00 44.31 215 TYR A C 1
ATOM 1530 O O . TYR A 1 215 ? 26.665 -2.797 -16.673 1.00 44.31 215 TYR A O 1
ATOM 1538 N N . PRO A 1 216 ? 28.866 -3.290 -16.627 1.00 40.72 216 PRO A N 1
ATOM 1539 C CA . PRO A 1 216 ? 28.658 -4.544 -15.930 1.00 40.72 216 PRO A CA 1
ATOM 1540 C C . PRO A 1 216 ? 28.232 -4.209 -14.498 1.00 40.72 216 PRO A C 1
ATOM 1542 O O . PRO A 1 216 ? 28.783 -3.294 -13.882 1.00 40.72 216 PRO A O 1
ATOM 1545 N N . PHE A 1 217 ? 27.211 -4.916 -14.026 1.00 52.41 217 PHE A N 1
ATOM 1546 C CA . PHE A 1 217 ? 26.770 -4.921 -12.634 1.00 52.41 217 PHE A CA 1
ATOM 1547 C C . PHE A 1 217 ? 27.942 -5.108 -11.661 1.00 52.41 217 PHE A C 1
ATOM 1549 O O . PHE A 1 217 ? 28.846 -5.920 -11.979 1.00 52.41 217 PHE A O 1
#